Protein AF-A0A2V3IQX2-F1 (afdb_monomer_lite)

Sequence (268 aa):
MRFSAALDLVLLKSVTAFDAHVPPDRGIQSRFEEAMDIFISSAPTKAFDNACAPTWKTLSDLFKKILCEHHTAVKSNAVASGIIEVRGERKTLPDDVMLEVDEWDEKRRSERTERTDLEKRLLLASNEIRTKALSRTKQSEHVATTDEGCSVRSVERTKRKKRGPVTVDSDEEERDLVEIHVAATKDMDTKPLMLEQDRLHFDRNKVAWEVDRQKRLDECESRRLSLDERRVDLETERTAADRDDRSDIRAERRQMVAVFVAFVKKLQ

Organism: NCBI:txid448386

Radius of gyration: 41.68 Å; chains: 1; bounding box: 110×44×128 Å

Secondary structure (DSSP, 8-state):
----HHHHHHHHHHHHHTTTTS-SSS-HHHHHHHHHHHHHHHS-GGGTTTS----HHHHHHHHHHHHHHHHHHHHHHHHHH-------SSS--HHHHHHHHHHHHHHHHHHHHHHHHHHHHHHHHHHHHHHHHHHHHHHHHHHTTS-----------------------HHHHHHHHHHHHHHHHHHHHHHHHHHHHHHHHHHHHHHHHHHHHHHHHHHHHHHHHHHHHHHHHHHHHHHHHHHHHHHHHHHHHHHHHHHHHHHHHH--

pLDDT: mean 71.21, std 16.81, range [32.38, 94.06]

Structure (mmCIF, N/CA/C/O backbone):
data_AF-A0A2V3IQX2-F1
#
_entry.id   AF-A0A2V3IQX2-F1
#
loop_
_atom_site.group_PDB
_atom_site.id
_atom_site.type_symbol
_atom_site.label_atom_id
_atom_site.label_alt_id
_atom_site.label_comp_id
_atom_site.label_asym_id
_atom_site.label_entity_id
_atom_site.label_seq_id
_atom_site.pdbx_PDB_ins_code
_atom_site.Cartn_x
_atom_site.Cartn_y
_atom_site.Cartn_z
_atom_site.occupancy
_atom_site.B_iso_or_equiv
_atom_site.auth_seq_id
_atom_site.auth_comp_id
_atom_site.auth_asym_id
_atom_site.auth_atom_id
_atom_site.pdbx_PDB_model_num
ATOM 1 N N . MET A 1 1 ? 22.553 -0.803 17.409 1.00 52.97 1 MET A N 1
ATOM 2 C CA . MET A 1 1 ? 22.195 0.050 18.563 1.00 52.97 1 MET A CA 1
ATOM 3 C C . MET A 1 1 ? 21.001 -0.562 19.267 1.00 52.97 1 MET A C 1
ATOM 5 O O . MET A 1 1 ? 20.121 -1.059 18.578 1.00 52.97 1 MET A O 1
ATOM 9 N N . ARG A 1 2 ? 20.989 -0.600 20.602 1.00 52.25 2 ARG A N 1
ATOM 10 C CA . ARG A 1 2 ? 19.820 -1.040 21.375 1.00 52.25 2 ARG A CA 1
ATOM 11 C C . ARG A 1 2 ? 19.159 0.206 21.951 1.00 52.25 2 ARG A C 1
ATOM 13 O O . ARG A 1 2 ? 19.755 0.850 22.808 1.00 52.25 2 ARG A O 1
ATOM 20 N N . PHE A 1 3 ? 17.988 0.558 21.434 1.00 62.97 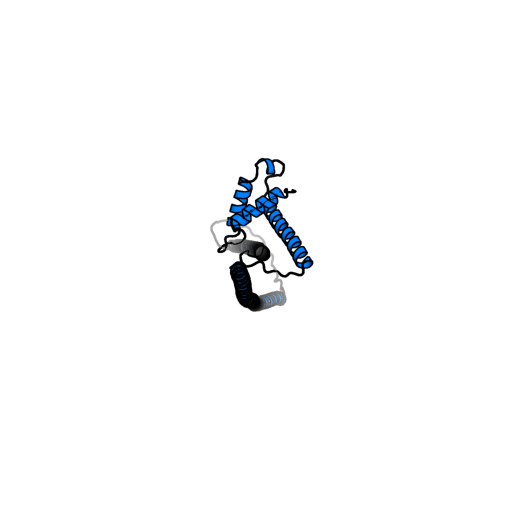3 PHE A N 1
ATOM 21 C CA . PHE A 1 3 ? 17.141 1.570 22.054 1.00 62.97 3 PHE A CA 1
ATOM 22 C C . PHE A 1 3 ? 16.532 0.973 23.324 1.00 62.97 3 PHE A C 1
ATOM 24 O O . PHE A 1 3 ? 16.395 -0.247 23.448 1.00 62.97 3 PHE A O 1
ATOM 31 N N . SER A 1 4 ? 16.269 1.819 24.316 1.00 69.62 4 SER A N 1
ATOM 32 C CA . SER A 1 4 ? 15.582 1.385 25.528 1.00 69.62 4 SER A CA 1
ATOM 33 C C . SER A 1 4 ? 14.085 1.264 25.247 1.00 69.62 4 SER A C 1
ATOM 35 O O . SER A 1 4 ? 13.541 2.031 24.458 1.00 69.62 4 SER A O 1
ATOM 37 N N . ALA A 1 5 ? 13.390 0.380 25.966 1.00 65.88 5 ALA A N 1
ATOM 38 C CA . ALA A 1 5 ? 11.933 0.251 25.860 1.00 65.88 5 ALA A CA 1
ATOM 39 C C . ALA A 1 5 ? 11.190 1.584 26.114 1.00 65.88 5 ALA A C 1
ATOM 41 O O . ALA A 1 5 ? 10.091 1.803 25.614 1.00 65.88 5 ALA A O 1
ATOM 42 N N . ALA A 1 6 ? 11.801 2.500 26.876 1.00 64.25 6 ALA A N 1
ATOM 43 C CA . ALA A 1 6 ? 11.280 3.848 27.077 1.00 64.25 6 ALA A CA 1
ATOM 44 C C . ALA A 1 6 ? 11.351 4.700 25.796 1.00 64.25 6 ALA A C 1
ATOM 46 O O . ALA A 1 6 ? 10.394 5.405 25.493 1.00 64.25 6 ALA A O 1
ATOM 47 N N . LEU A 1 7 ? 12.447 4.616 25.033 1.00 68.19 7 LEU A N 1
ATOM 48 C CA . LEU A 1 7 ? 12.587 5.296 23.739 1.00 68.19 7 LEU A CA 1
ATOM 49 C C . LEU A 1 7 ? 11.615 4.728 22.702 1.00 68.19 7 LEU A C 1
ATOM 51 O O . LEU A 1 7 ? 10.997 5.505 21.979 1.00 68.19 7 LEU A O 1
ATOM 55 N N . ASP A 1 8 ? 11.413 3.411 22.688 1.00 67.56 8 ASP A N 1
ATOM 56 C CA . ASP A 1 8 ? 10.446 2.754 21.799 1.00 67.56 8 ASP A CA 1
ATOM 57 C C . ASP A 1 8 ? 9.015 3.250 22.067 1.00 67.56 8 ASP A C 1
ATOM 59 O O . ASP A 1 8 ? 8.252 3.535 21.144 1.00 67.56 8 ASP A O 1
ATOM 63 N N . LEU A 1 9 ? 8.664 3.435 23.345 1.00 69.25 9 LEU A N 1
ATOM 64 C CA . LEU A 1 9 ? 7.357 3.949 23.753 1.00 69.25 9 LEU A CA 1
ATOM 65 C C . LEU A 1 9 ? 7.160 5.425 23.375 1.00 69.25 9 LEU A C 1
ATOM 67 O O . LEU A 1 9 ? 6.051 5.830 23.029 1.00 69.25 9 LEU A O 1
ATOM 71 N N . VAL A 1 10 ? 8.219 6.234 23.452 1.00 68.75 10 VAL A N 1
ATOM 72 C CA . VAL A 1 10 ? 8.193 7.646 23.037 1.00 68.75 10 VAL A CA 1
ATOM 73 C C . VAL A 1 10 ? 8.060 7.744 21.518 1.00 68.75 10 VAL A C 1
ATOM 75 O O . VAL A 1 10 ? 7.216 8.494 21.039 1.00 68.75 10 VAL A O 1
ATOM 78 N N . LEU A 1 11 ? 8.803 6.927 20.767 1.00 70.69 11 LEU A N 1
ATOM 79 C CA . LEU A 1 11 ? 8.711 6.856 19.310 1.00 70.69 11 LEU A CA 1
ATOM 80 C C . LEU A 1 11 ? 7.299 6.474 18.855 1.00 70.69 11 LEU A C 1
ATOM 82 O O . LEU A 1 11 ? 6.714 7.136 17.999 1.00 70.69 11 LEU A O 1
ATOM 86 N N . LEU A 1 12 ? 6.728 5.439 19.474 1.00 70.38 12 LEU A N 1
ATOM 87 C CA . LEU A 1 12 ? 5.379 4.980 19.165 1.00 70.38 12 LEU A CA 1
ATOM 88 C C . LEU A 1 12 ? 4.339 6.068 19.455 1.00 70.38 12 LEU A C 1
ATOM 90 O O . LEU A 1 12 ? 3.466 6.307 18.623 1.00 70.38 12 LEU A O 1
ATOM 94 N N . LYS A 1 13 ? 4.466 6.767 20.593 1.00 72.19 13 LYS A N 1
ATOM 95 C CA . LYS A 1 13 ? 3.593 7.893 20.954 1.00 72.19 13 LYS A CA 1
ATOM 96 C C . LYS A 1 13 ? 3.654 9.016 19.922 1.00 72.19 13 LYS A C 1
ATOM 98 O O . LYS A 1 13 ? 2.594 9.479 19.506 1.00 72.19 13 LYS A O 1
ATOM 103 N N . SER A 1 14 ? 4.847 9.409 19.480 1.00 68.25 14 SER A N 1
ATOM 104 C CA . SER A 1 14 ? 5.026 10.466 18.476 1.00 68.25 14 SER A CA 1
ATOM 105 C C . SER A 1 14 ? 4.372 10.107 17.140 1.00 68.25 14 SER A C 1
ATOM 107 O O . SER A 1 14 ? 3.648 10.920 16.573 1.00 68.25 14 SER A O 1
ATOM 109 N N . VAL A 1 15 ? 4.537 8.866 16.675 1.00 68.25 15 VAL A N 1
ATOM 110 C CA . VAL A 1 15 ? 3.934 8.396 15.414 1.00 68.25 15 VAL A CA 1
ATOM 111 C C . VAL A 1 15 ? 2.408 8.291 15.506 1.00 68.25 15 VAL A C 1
ATOM 113 O O . VAL A 1 15 ? 1.701 8.622 14.550 1.00 68.25 15 VAL A O 1
ATOM 116 N N . THR A 1 16 ? 1.874 7.874 16.659 1.00 68.31 16 THR A N 1
ATOM 117 C CA . THR A 1 16 ? 0.419 7.862 16.879 1.00 68.31 16 THR A CA 1
ATOM 118 C C . THR A 1 16 ? -0.177 9.257 17.027 1.00 68.31 16 THR A C 1
ATOM 120 O O . THR A 1 16 ? -1.284 9.474 16.561 1.00 68.31 16 THR A O 1
ATOM 123 N N . ALA A 1 17 ? 0.534 10.206 17.643 1.00 67.44 17 ALA A N 1
ATOM 124 C CA . ALA A 1 17 ? 0.026 11.559 17.869 1.00 67.44 17 ALA A CA 1
ATOM 125 C C . ALA A 1 17 ? -0.136 12.365 16.570 1.00 67.44 17 ALA A C 1
ATOM 127 O O . ALA A 1 17 ? -0.988 13.245 16.505 1.00 67.44 17 ALA A O 1
ATOM 128 N N . PHE A 1 18 ? 0.664 12.059 15.546 1.00 64.69 18 PHE A N 1
ATOM 129 C CA . PHE A 1 18 ? 0.648 12.762 14.258 1.00 64.69 18 PHE A CA 1
ATOM 130 C C . PHE A 1 18 ? -0.246 12.121 13.198 1.00 64.69 18 PHE A C 1
ATOM 132 O O . PHE A 1 18 ? -0.281 12.592 12.055 1.00 64.69 18 PHE A O 1
ATOM 139 N N . ASP A 1 19 ? -0.926 11.024 13.547 1.00 63.47 19 ASP A N 1
ATOM 140 C CA . ASP A 1 19 ? -1.583 10.150 12.577 1.00 63.47 19 ASP A CA 1
ATOM 141 C C . ASP A 1 19 ? -0.659 9.839 11.388 1.00 63.47 19 ASP A C 1
ATOM 143 O O . ASP A 1 19 ? -1.096 9.655 10.258 1.00 63.47 19 ASP A O 1
ATOM 147 N N . ALA A 1 20 ? 0.656 9.737 11.630 1.00 60.34 20 ALA A N 1
ATOM 148 C CA . ALA A 1 20 ? 1.621 9.385 10.585 1.00 60.34 20 ALA A CA 1
ATOM 149 C C . ALA A 1 20 ? 1.414 7.943 10.072 1.00 60.34 20 ALA A C 1
ATOM 151 O O . ALA A 1 20 ? 2.017 7.537 9.084 1.00 60.34 20 ALA A O 1
ATOM 152 N N . HIS A 1 21 ? 0.534 7.192 10.739 1.00 57.44 21 HIS A N 1
ATOM 153 C CA . HIS A 1 21 ? 0.031 5.876 10.364 1.00 57.44 21 HIS A CA 1
ATOM 154 C C . HIS A 1 21 ? -1.303 5.918 9.577 1.00 57.44 21 HIS A C 1
ATOM 156 O O . HIS A 1 21 ? -1.742 4.876 9.099 1.00 57.44 21 HIS A O 1
ATOM 162 N N . VAL A 1 22 ? -1.952 7.087 9.439 1.00 58.03 22 VAL A N 1
ATOM 163 C CA . VAL A 1 22 ? -3.215 7.309 8.698 1.00 58.03 22 VAL A CA 1
ATOM 164 C C . VAL A 1 22 ? -3.122 8.628 7.900 1.00 58.03 22 VAL A C 1
ATOM 166 O O . VAL A 1 22 ? -3.614 9.669 8.346 1.00 58.03 22 VAL A O 1
ATOM 169 N N . PRO A 1 23 ? -2.493 8.651 6.716 1.00 53.12 23 PRO A N 1
ATOM 170 C CA . PRO A 1 23 ? -2.413 9.870 5.921 1.00 53.12 23 PRO A CA 1
ATOM 171 C C . PRO A 1 23 ? -3.709 10.098 5.126 1.00 53.12 23 PRO A C 1
ATOM 173 O O . PRO A 1 23 ? -4.143 9.202 4.400 1.00 53.12 23 PRO A O 1
ATOM 176 N N . PRO A 1 24 ? -4.294 11.308 5.164 1.00 48.72 24 PRO A N 1
ATOM 177 C CA . PRO A 1 24 ? -5.266 11.725 4.168 1.00 48.72 24 PRO A CA 1
ATOM 178 C C . PRO A 1 24 ? -4.486 12.112 2.903 1.00 48.72 24 PRO A C 1
ATOM 180 O O . PRO A 1 24 ? -3.875 13.173 2.858 1.00 48.72 24 PRO A O 1
ATOM 183 N N . ASP A 1 25 ? -4.455 11.217 1.914 1.00 52.69 25 ASP A N 1
ATOM 184 C CA . ASP A 1 25 ? -3.820 11.384 0.597 1.00 52.69 25 ASP A CA 1
ATOM 185 C C . ASP A 1 25 ? -2.287 11.608 0.570 1.00 52.69 25 ASP A C 1
ATOM 187 O O . ASP A 1 25 ? -1.757 12.672 0.877 1.00 52.69 25 ASP A O 1
ATOM 191 N N . A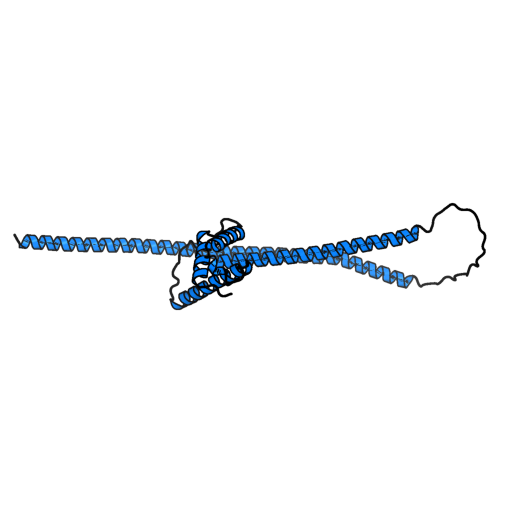RG A 1 26 ? -1.554 10.589 0.086 1.00 50.69 26 ARG A N 1
ATOM 192 C CA . ARG A 1 26 ? -0.190 10.650 -0.506 1.00 50.69 26 ARG A CA 1
ATOM 193 C C . ARG A 1 26 ? 0.900 11.455 0.239 1.00 50.69 26 ARG A C 1
ATOM 195 O O . ARG A 1 26 ? 1.840 11.930 -0.395 1.00 50.69 26 ARG A O 1
ATOM 202 N N . GLY A 1 27 ? 0.838 11.545 1.567 1.00 60.16 27 GLY A N 1
ATOM 203 C CA . GLY A 1 27 ? 1.785 12.319 2.388 1.00 60.16 27 GLY A CA 1
ATOM 204 C C . GLY A 1 27 ? 2.452 11.553 3.535 1.00 60.16 27 GLY A C 1
ATOM 205 O O . GLY A 1 27 ? 2.851 12.180 4.514 1.00 60.16 27 GLY A O 1
ATOM 206 N N . ILE A 1 28 ? 2.556 10.218 3.457 1.00 60.72 28 ILE A N 1
ATOM 207 C CA . ILE A 1 28 ? 3.116 9.381 4.543 1.00 60.72 28 ILE A CA 1
ATOM 208 C C . ILE A 1 28 ? 4.497 9.888 4.960 1.00 60.72 28 ILE A C 1
ATOM 210 O O . ILE A 1 28 ? 4.762 10.067 6.142 1.00 60.72 28 ILE A O 1
ATOM 214 N N . GLN A 1 29 ? 5.369 10.156 3.984 1.00 63.44 29 GLN A N 1
ATOM 215 C CA . GLN A 1 29 ? 6.763 10.480 4.257 1.00 63.44 29 GLN A CA 1
ATOM 216 C C . GLN A 1 29 ? 6.921 11.799 5.023 1.00 63.44 29 GLN A C 1
ATOM 218 O O . GLN A 1 29 ? 7.634 11.816 6.017 1.00 63.44 29 GLN A O 1
ATOM 223 N N . SER A 1 30 ? 6.219 12.868 4.636 1.00 67.38 30 SER A N 1
ATOM 224 C CA . SER A 1 30 ? 6.335 14.168 5.313 1.00 67.38 30 SER A CA 1
ATOM 225 C C . SER A 1 30 ? 5.771 14.134 6.734 1.00 67.38 30 SER A C 1
ATOM 227 O O . SER A 1 30 ? 6.356 14.710 7.642 1.00 67.38 30 SER A O 1
ATOM 229 N N . ARG A 1 31 ? 4.666 13.409 6.953 1.00 66.69 31 ARG A N 1
ATOM 230 C CA . ARG A 1 31 ? 4.082 13.196 8.290 1.00 66.69 31 ARG A CA 1
ATOM 231 C C . ARG A 1 31 ? 5.003 12.374 9.184 1.00 66.69 31 ARG A C 1
ATOM 233 O O . ARG A 1 31 ? 5.102 12.625 10.382 1.00 66.69 31 ARG A O 1
ATOM 240 N N . PHE A 1 32 ? 5.663 11.376 8.602 1.00 67.56 32 PHE A N 1
ATOM 241 C CA . PHE A 1 32 ? 6.615 10.540 9.318 1.00 67.56 32 PHE A CA 1
ATOM 242 C C . PHE A 1 32 ? 7.894 11.315 9.649 1.00 67.56 32 PHE A C 1
ATOM 244 O O . PHE A 1 32 ? 8.393 11.203 10.762 1.00 67.56 32 PHE A O 1
ATOM 251 N N . GLU A 1 33 ? 8.391 12.137 8.724 1.00 71.62 33 GLU A N 1
ATOM 252 C CA . GLU A 1 33 ? 9.503 13.065 8.954 1.00 71.62 33 GLU A CA 1
ATOM 253 C C . GLU A 1 33 ? 9.171 14.055 10.081 1.00 71.62 33 GLU A C 1
ATOM 255 O O . GLU A 1 33 ? 9.947 14.177 11.022 1.00 71.62 33 GLU A O 1
ATOM 260 N N . GLU A 1 34 ? 7.975 14.646 10.080 1.00 72.69 34 GLU A N 1
ATOM 261 C CA . GLU A 1 34 ? 7.514 15.559 11.136 1.00 72.69 34 GLU A CA 1
ATOM 262 C C . GLU A 1 34 ? 7.389 14.863 12.508 1.00 72.69 34 GLU A C 1
ATOM 264 O O . GLU A 1 34 ? 7.852 15.375 13.531 1.00 72.69 34 GLU A O 1
ATOM 269 N N . ALA A 1 35 ? 6.845 13.641 12.542 1.00 70.69 35 ALA A N 1
ATOM 270 C CA . ALA A 1 35 ? 6.782 12.834 13.761 1.00 70.69 35 ALA A CA 1
ATOM 271 C C . ALA A 1 35 ? 8.181 12.450 14.284 1.00 70.69 35 ALA A C 1
ATOM 273 O O . ALA A 1 35 ? 8.392 12.374 15.501 1.00 70.69 35 ALA A O 1
ATOM 274 N N . MET A 1 36 ? 9.141 12.214 13.383 1.00 73.00 36 MET A N 1
ATOM 275 C CA . MET A 1 36 ? 10.534 11.930 13.734 1.00 73.00 36 MET A CA 1
ATOM 276 C C . MET A 1 36 ? 11.273 13.171 14.226 1.00 73.00 36 MET A C 1
ATOM 278 O O . MET A 1 36 ? 11.985 13.070 15.224 1.00 73.00 36 MET A O 1
ATOM 282 N N . ASP A 1 37 ? 11.069 14.336 13.617 1.00 73.75 37 ASP A N 1
ATOM 283 C CA . ASP A 1 37 ? 11.658 15.596 14.082 1.00 73.75 37 ASP A CA 1
ATOM 284 C C . ASP A 1 37 ? 11.210 15.923 15.508 1.00 73.75 37 ASP A C 1
ATOM 286 O O . ASP A 1 37 ? 12.008 16.350 16.348 1.00 73.75 37 ASP A O 1
ATOM 290 N N . ILE A 1 38 ? 9.953 15.630 15.837 1.00 73.44 38 ILE A N 1
ATOM 291 C CA . ILE A 1 38 ? 9.413 15.814 17.185 1.00 73.44 38 ILE A CA 1
ATOM 292 C C . ILE A 1 38 ? 9.955 14.765 18.151 1.00 73.44 38 ILE A C 1
ATOM 294 O O . ILE A 1 38 ? 10.272 15.099 19.292 1.00 73.44 38 ILE A O 1
ATOM 298 N N . PHE A 1 39 ? 10.116 13.511 17.725 1.00 74.75 39 PHE A N 1
ATOM 299 C CA . PHE A 1 39 ? 10.793 12.491 18.528 1.00 74.75 39 PHE A CA 1
ATOM 300 C C . PHE A 1 39 ? 12.235 12.902 18.860 1.00 74.75 39 PHE A C 1
ATOM 302 O O . PHE A 1 39 ? 12.636 12.847 20.020 1.00 74.75 39 PHE A O 1
ATOM 309 N N . ILE A 1 40 ? 12.987 13.379 17.869 1.00 73.50 40 ILE A N 1
ATOM 310 C CA . ILE A 1 40 ? 14.363 13.854 18.044 1.00 73.50 40 ILE A CA 1
ATOM 311 C C . ILE A 1 40 ? 14.396 15.081 18.968 1.00 73.50 40 ILE A C 1
ATOM 313 O O . ILE A 1 40 ? 15.253 15.158 19.844 1.00 73.50 40 ILE A O 1
ATOM 317 N N . SER A 1 41 ? 13.431 15.994 18.829 1.00 72.06 41 SER A N 1
ATOM 318 C CA . SER A 1 41 ? 13.329 17.218 19.640 1.00 72.06 41 SER A CA 1
ATOM 319 C C . SER A 1 41 ? 12.850 16.977 21.077 1.00 72.06 41 SER A C 1
ATOM 321 O O . SER A 1 41 ? 13.162 17.762 21.970 1.00 72.06 41 SER A O 1
ATOM 323 N N . SER A 1 42 ? 12.073 15.917 21.314 1.00 68.50 42 SER A N 1
ATOM 324 C CA . SER A 1 42 ? 11.503 15.576 22.629 1.00 68.50 42 SER A CA 1
ATOM 325 C C . SER A 1 42 ? 12.333 14.558 23.406 1.00 68.50 42 SER A C 1
ATOM 327 O O . SER A 1 42 ? 12.198 14.446 24.628 1.00 68.50 42 SER A O 1
ATOM 329 N N . ALA A 1 43 ? 13.201 13.817 22.722 1.00 65.12 43 ALA A N 1
ATOM 330 C CA . ALA A 1 43 ? 14.121 12.905 23.365 1.00 65.12 43 ALA A CA 1
ATOM 331 C C . ALA A 1 43 ? 15.155 13.696 24.193 1.00 65.12 43 ALA A C 1
ATOM 333 O O . ALA A 1 43 ? 15.694 14.703 23.727 1.00 65.12 43 ALA A O 1
ATOM 334 N N . PRO A 1 44 ? 15.462 13.261 25.430 1.00 62.31 44 PRO A N 1
ATOM 335 C CA . PRO A 1 44 ? 16.502 13.896 26.226 1.00 62.31 44 PRO A CA 1
ATOM 336 C C . PRO A 1 44 ? 17.805 13.887 25.429 1.00 62.31 44 PRO A C 1
ATOM 338 O O . PRO A 1 44 ? 18.201 12.831 24.947 1.00 62.31 44 PRO A O 1
ATOM 341 N N . THR A 1 45 ? 18.509 15.013 25.330 1.00 60.59 45 THR A N 1
ATOM 342 C CA . THR A 1 45 ? 19.803 15.115 24.622 1.00 60.59 45 THR A CA 1
ATOM 343 C C . THR A 1 45 ? 20.776 14.014 25.073 1.00 60.59 45 THR A C 1
ATOM 345 O O . THR A 1 45 ? 21.423 13.367 24.257 1.00 60.59 45 THR A O 1
ATOM 348 N N . LYS A 1 46 ? 20.719 13.670 26.368 1.00 59.53 46 LYS A N 1
ATOM 349 C CA . LYS A 1 46 ? 21.471 12.577 27.008 1.00 59.53 46 LYS A CA 1
ATOM 350 C C . LYS A 1 46 ? 21.133 11.157 26.540 1.00 59.53 46 LYS A C 1
ATOM 352 O O . LYS A 1 46 ? 21.897 10.234 26.804 1.00 59.53 46 LYS A O 1
ATOM 357 N N . ALA A 1 47 ? 19.993 10.950 25.885 1.00 57.09 47 ALA A N 1
ATOM 358 C CA . ALA A 1 47 ? 19.579 9.652 25.354 1.00 57.09 47 ALA A CA 1
ATOM 359 C C . ALA A 1 47 ? 20.352 9.270 24.080 1.00 57.09 47 ALA A C 1
ATOM 361 O O . ALA A 1 47 ? 20.464 8.082 23.773 1.00 57.09 47 ALA A O 1
ATOM 362 N N . PHE A 1 48 ? 20.921 10.257 23.379 1.00 59.66 48 PHE A N 1
ATOM 363 C CA . PHE A 1 48 ? 21.737 10.052 22.181 1.00 59.66 48 PHE A CA 1
ATOM 364 C C . PHE A 1 48 ? 23.239 10.255 22.421 1.00 59.66 48 PHE A C 1
ATOM 366 O O . PHE A 1 48 ? 24.034 9.899 21.562 1.00 59.66 48 PHE A O 1
ATOM 373 N N . ASP A 1 49 ? 23.659 10.725 23.600 1.00 57.75 49 ASP A N 1
ATOM 374 C CA . ASP A 1 49 ? 25.081 10.969 23.910 1.00 57.75 49 ASP A CA 1
ATOM 375 C C . ASP A 1 49 ? 25.973 9.714 23.754 1.00 57.75 49 ASP A C 1
ATOM 377 O O . ASP A 1 49 ? 27.162 9.829 23.470 1.00 57.75 49 ASP A O 1
ATOM 381 N N . ASN A 1 50 ? 25.400 8.508 23.870 1.00 55.00 50 ASN A N 1
ATOM 382 C CA . ASN A 1 50 ? 26.115 7.230 23.717 1.00 55.00 50 ASN A CA 1
ATOM 383 C C . ASN A 1 50 ? 25.826 6.494 22.395 1.00 55.00 50 ASN A C 1
ATOM 385 O O . ASN A 1 50 ? 26.384 5.423 22.144 1.00 55.00 50 ASN A O 1
ATOM 389 N N . ALA A 1 51 ? 24.943 7.026 21.551 1.00 53.47 51 ALA A N 1
ATOM 390 C CA . ALA A 1 51 ? 24.514 6.402 20.309 1.00 53.47 51 ALA A CA 1
ATOM 391 C C . ALA A 1 51 ? 24.621 7.441 19.195 1.00 53.47 51 ALA A C 1
ATOM 393 O O . ALA A 1 51 ? 23.871 8.407 19.195 1.00 53.47 51 ALA A O 1
ATOM 394 N N . CYS A 1 52 ? 25.562 7.239 18.260 1.00 55.97 52 CYS A N 1
ATOM 395 C CA . CYS A 1 52 ? 25.689 8.023 17.024 1.00 55.97 52 CYS A CA 1
ATOM 396 C C . CYS A 1 52 ? 24.301 8.472 16.540 1.00 55.97 52 CYS A C 1
ATOM 398 O O . CYS A 1 52 ? 23.414 7.619 16.442 1.00 55.97 52 CYS A O 1
ATOM 400 N N . ALA A 1 53 ? 24.122 9.782 16.325 1.00 61.59 53 ALA A N 1
ATOM 401 C CA . ALA A 1 53 ? 22.826 10.386 16.024 1.00 61.59 53 ALA A CA 1
ATOM 402 C C . ALA A 1 53 ? 22.035 9.472 15.071 1.00 61.59 53 ALA A C 1
ATOM 404 O O . ALA A 1 53 ? 22.557 9.131 14.001 1.00 61.59 53 ALA A O 1
ATOM 405 N N . PRO A 1 54 ? 20.850 8.983 15.482 1.00 63.84 54 PRO A N 1
ATOM 406 C CA . PRO A 1 54 ? 20.153 7.970 14.717 1.00 63.84 54 PRO A CA 1
ATOM 407 C C . PRO A 1 54 ? 19.937 8.460 13.289 1.00 63.84 54 PRO A C 1
ATOM 409 O O . PRO A 1 54 ? 19.325 9.501 13.064 1.00 63.84 54 PRO A O 1
ATOM 412 N N . THR A 1 55 ? 20.446 7.713 12.310 1.00 69.19 55 THR A N 1
ATOM 413 C CA . THR A 1 55 ? 20.132 8.009 10.912 1.00 69.19 55 THR A CA 1
ATOM 414 C C . THR A 1 55 ? 18.665 7.680 10.653 1.00 69.19 55 THR A C 1
ATOM 416 O O . THR A 1 55 ? 18.113 6.771 11.278 1.00 69.19 55 THR A O 1
ATOM 419 N N . TRP A 1 56 ? 18.048 8.352 9.679 1.00 66.25 56 TRP A N 1
ATOM 420 C CA . TRP A 1 56 ? 16.680 8.058 9.231 1.00 66.25 56 TRP A CA 1
ATOM 421 C C . TRP A 1 56 ? 16.435 6.558 9.011 1.00 66.25 56 TRP A C 1
ATOM 423 O O . TRP A 1 56 ? 15.447 5.998 9.476 1.00 66.25 56 TRP A O 1
ATOM 433 N N . LYS A 1 57 ? 17.398 5.881 8.373 1.00 74.56 57 LYS A N 1
ATOM 434 C CA . LYS A 1 57 ? 17.363 4.431 8.164 1.00 74.56 57 LYS A CA 1
ATOM 435 C C . LYS A 1 57 ? 17.282 3.657 9.482 1.00 74.56 57 LYS A C 1
ATOM 437 O O . LYS A 1 57 ? 16.484 2.741 9.599 1.00 74.56 57 LYS A O 1
ATOM 442 N N . THR A 1 58 ? 18.072 4.052 10.478 1.00 69.00 58 THR A N 1
ATOM 443 C CA . THR A 1 58 ? 18.108 3.382 11.786 1.00 69.00 58 THR A CA 1
ATOM 444 C C . THR A 1 58 ? 16.779 3.526 12.526 1.00 69.00 58 THR A C 1
ATOM 446 O O . THR A 1 58 ? 16.329 2.568 13.146 1.00 69.00 58 THR A O 1
ATOM 449 N N . LEU A 1 59 ? 16.135 4.694 12.441 1.00 67.31 59 LEU A N 1
ATOM 450 C CA . LEU A 1 59 ? 14.815 4.936 13.037 1.00 67.31 59 LEU A CA 1
ATOM 451 C C . LEU A 1 59 ? 13.703 4.195 12.289 1.00 67.31 59 LEU A C 1
ATOM 453 O O . LEU A 1 59 ? 12.838 3.600 12.924 1.00 67.31 59 LEU A O 1
ATOM 457 N N . SER A 1 60 ? 13.759 4.173 10.955 1.00 68.62 60 SER A N 1
ATOM 458 C CA . SER A 1 60 ? 12.817 3.419 10.121 1.00 68.62 60 SER A CA 1
ATOM 459 C C . SER A 1 60 ? 12.896 1.915 10.400 1.00 68.62 60 SER A C 1
ATOM 461 O O . SER A 1 60 ? 11.872 1.284 10.658 1.00 68.62 60 SER A O 1
ATOM 463 N N . ASP A 1 61 ? 14.106 1.353 10.445 1.00 74.75 61 ASP A N 1
ATOM 464 C CA . ASP A 1 61 ? 14.332 -0.060 10.761 1.00 74.75 61 ASP A CA 1
ATOM 465 C C . ASP A 1 61 ? 13.853 -0.399 12.184 1.00 74.75 61 ASP A C 1
ATOM 467 O O . ASP A 1 61 ? 13.256 -1.453 12.414 1.00 74.75 61 ASP A O 1
ATOM 471 N N . LEU A 1 62 ? 14.067 0.507 13.146 1.00 70.94 62 LEU A N 1
ATOM 472 C CA . LEU A 1 62 ? 13.581 0.348 14.515 1.00 70.94 62 LEU A CA 1
ATOM 473 C C . LEU A 1 62 ? 12.053 0.360 14.586 1.00 70.94 62 LEU A C 1
ATOM 475 O O . LEU A 1 62 ? 11.459 -0.467 15.271 1.00 70.94 62 LEU A O 1
ATOM 479 N N . PHE A 1 63 ? 11.414 1.272 13.861 1.00 68.62 63 PHE A N 1
ATOM 480 C CA . PHE A 1 63 ? 9.965 1.359 13.817 1.00 68.62 63 PHE A CA 1
ATOM 481 C C . PHE A 1 63 ? 9.348 0.105 13.189 1.00 68.62 63 PHE A C 1
ATOM 483 O O . PHE A 1 63 ? 8.448 -0.494 13.779 1.00 68.62 63 PHE A O 1
ATOM 490 N N . LYS A 1 64 ? 9.900 -0.364 12.059 1.00 72.19 64 LYS A N 1
ATOM 491 C CA . LYS A 1 64 ? 9.528 -1.652 11.448 1.00 72.19 64 LYS A CA 1
ATOM 492 C C . LYS A 1 64 ? 9.667 -2.793 12.457 1.00 72.19 64 LYS A C 1
ATOM 494 O O . LYS A 1 64 ? 8.767 -3.616 12.593 1.00 72.19 64 LYS A O 1
ATOM 499 N N . LYS A 1 65 ? 10.758 -2.809 13.227 1.00 76.50 65 LYS A N 1
ATOM 500 C CA . LYS A 1 65 ? 10.987 -3.809 14.271 1.00 76.50 65 LYS A CA 1
ATOM 501 C C . LYS A 1 65 ? 9.935 -3.753 15.390 1.00 76.50 65 LYS A C 1
ATOM 503 O O . LYS A 1 65 ? 9.397 -4.800 15.737 1.00 76.50 65 LYS A O 1
ATOM 508 N N . ILE A 1 66 ? 9.614 -2.572 15.921 1.00 67.19 66 ILE A N 1
ATOM 509 C CA . ILE A 1 66 ? 8.598 -2.393 16.976 1.00 67.19 66 ILE A CA 1
ATOM 510 C C . ILE A 1 66 ? 7.219 -2.851 16.485 1.00 67.19 66 ILE A C 1
ATOM 512 O O . ILE A 1 66 ? 6.500 -3.536 17.214 1.00 67.19 66 ILE A O 1
ATOM 516 N N . LEU A 1 67 ? 6.861 -2.523 15.240 1.00 65.44 67 LEU A N 1
ATOM 517 C CA . LEU A 1 67 ? 5.613 -2.984 14.632 1.00 65.44 67 LEU A CA 1
ATOM 518 C C . LEU A 1 67 ? 5.580 -4.510 14.486 1.00 65.44 67 LEU A C 1
ATOM 520 O O . LEU A 1 67 ? 4.595 -5.132 14.885 1.00 65.44 67 LEU A O 1
ATOM 524 N N . CYS A 1 68 ? 6.665 -5.120 14.001 1.00 65.38 68 CYS A N 1
ATOM 525 C CA . CYS A 1 68 ? 6.792 -6.573 13.901 1.00 65.38 68 CYS A CA 1
ATOM 526 C C . CYS A 1 68 ? 6.681 -7.260 15.272 1.00 65.38 68 CYS A C 1
ATOM 528 O O . CYS A 1 68 ? 5.953 -8.242 15.411 1.00 65.38 68 CYS A O 1
ATOM 530 N N . GLU A 1 69 ? 7.358 -6.752 16.304 1.00 66.62 69 GLU A N 1
ATOM 531 C CA . GLU A 1 69 ? 7.308 -7.300 17.668 1.00 66.62 69 GLU A CA 1
ATOM 532 C C . GLU A 1 69 ? 5.904 -7.187 18.277 1.00 66.62 69 GLU A C 1
ATOM 534 O O . GLU A 1 69 ? 5.364 -8.182 18.768 1.00 66.62 69 GLU A O 1
ATOM 539 N N . HIS A 1 70 ? 5.266 -6.016 18.167 1.00 62.47 70 HIS A N 1
ATOM 540 C CA . HIS A 1 70 ? 3.882 -5.812 18.599 1.00 62.47 70 HIS A CA 1
ATOM 541 C C . HIS A 1 70 ? 2.923 -6.764 17.872 1.00 62.47 70 HIS A C 1
ATOM 543 O O . HIS A 1 70 ? 2.057 -7.374 18.493 1.00 62.47 70 HIS A O 1
ATOM 549 N N . HIS A 1 71 ? 3.098 -6.952 16.566 1.00 58.56 71 HIS A N 1
ATOM 550 C CA . HIS A 1 71 ? 2.303 -7.883 15.772 1.00 58.56 71 HIS A CA 1
ATOM 551 C C . HIS A 1 71 ? 2.517 -9.345 16.194 1.00 58.56 71 HIS A C 1
ATOM 553 O O . HIS A 1 71 ? 1.557 -10.108 16.275 1.00 58.56 71 HIS A O 1
ATOM 559 N N 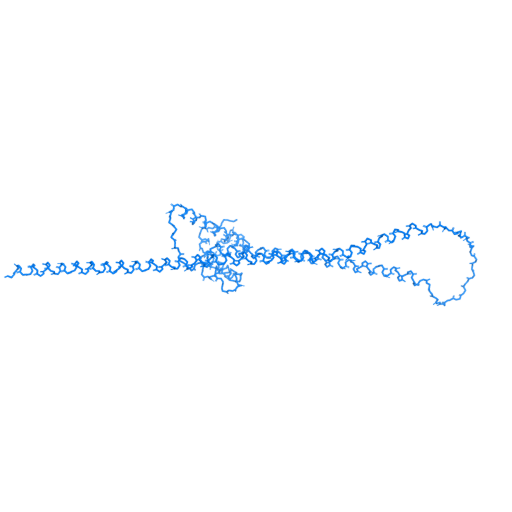. THR A 1 72 ? 3.750 -9.739 16.519 1.00 64.25 72 THR A N 1
ATOM 560 C CA . THR A 1 72 ? 4.049 -11.104 16.982 1.00 64.25 72 THR A CA 1
ATOM 561 C C . THR A 1 72 ? 3.373 -11.366 18.329 1.00 64.25 72 THR A C 1
ATOM 563 O O . THR A 1 72 ? 2.759 -12.415 18.506 1.00 64.25 72 THR A O 1
ATOM 566 N N . ALA A 1 73 ? 3.397 -10.376 19.229 1.00 59.66 73 ALA A N 1
ATOM 567 C CA . ALA A 1 73 ? 2.705 -10.418 20.515 1.00 59.66 73 ALA A CA 1
ATOM 568 C C . ALA A 1 73 ? 1.170 -10.430 20.366 1.00 59.66 73 ALA A C 1
ATOM 570 O O . ALA A 1 73 ? 0.475 -11.163 21.068 1.00 59.66 73 ALA A O 1
ATOM 571 N N . VAL A 1 74 ? 0.616 -9.653 19.428 1.00 55.62 74 VAL A N 1
ATOM 572 C CA . VAL A 1 74 ? -0.827 -9.653 19.132 1.00 55.62 74 VAL A CA 1
ATOM 573 C C . VAL A 1 74 ? -1.260 -10.978 18.506 1.00 55.62 74 VAL A C 1
ATOM 575 O O . VAL A 1 74 ? -2.272 -11.528 18.929 1.00 55.62 74 VAL A O 1
ATOM 578 N N . LYS A 1 75 ? -0.492 -11.544 17.566 1.00 56.09 75 LYS A N 1
ATOM 579 C CA . LYS A 1 75 ? -0.782 -12.861 16.978 1.00 56.09 75 LYS A CA 1
ATOM 580 C C . LYS A 1 75 ? -0.662 -13.984 17.999 1.00 56.09 75 LYS A C 1
ATOM 582 O O . LYS A 1 75 ? -1.541 -14.836 18.040 1.00 56.09 75 LYS A O 1
ATOM 587 N N . SER A 1 76 ? 0.360 -13.980 18.855 1.00 57.28 76 SER A N 1
ATOM 588 C CA . SER A 1 76 ? 0.480 -14.987 19.914 1.00 57.28 76 SER A CA 1
ATOM 589 C C . SER A 1 76 ? -0.671 -14.897 20.919 1.00 57.28 76 SER A C 1
ATOM 591 O O . SER A 1 76 ? -1.172 -15.928 21.353 1.00 57.28 76 SER A O 1
ATOM 593 N N . ASN A 1 77 ? -1.148 -13.687 21.234 1.00 50.06 77 ASN A N 1
ATOM 594 C CA . ASN A 1 77 ? -2.286 -13.481 22.135 1.00 50.06 77 ASN A CA 1
ATOM 595 C C . ASN A 1 77 ? -3.640 -13.805 21.476 1.00 50.06 77 ASN A C 1
ATOM 597 O O . ASN A 1 77 ? -4.513 -14.362 22.134 1.00 50.06 77 ASN A O 1
ATOM 601 N N . ALA A 1 78 ? -3.813 -13.525 20.181 1.00 48.00 78 ALA A N 1
ATOM 602 C CA . ALA A 1 78 ? -5.006 -13.907 19.422 1.00 48.00 78 ALA A CA 1
ATOM 603 C C . ALA A 1 78 ? -5.119 -15.434 19.262 1.00 48.00 78 ALA A C 1
ATOM 605 O O . ALA A 1 78 ? -6.207 -15.993 19.384 1.00 48.00 78 ALA A O 1
ATOM 606 N N . VAL A 1 79 ? -3.988 -16.115 19.045 1.00 44.81 79 VAL A N 1
ATOM 607 C CA . VAL A 1 79 ? -3.916 -17.583 18.964 1.00 44.81 79 VAL A CA 1
ATOM 608 C C . VAL A 1 79 ? -4.105 -18.235 20.341 1.00 44.81 79 VAL A C 1
ATOM 610 O O . VAL A 1 79 ? -4.727 -19.290 20.422 1.00 44.81 79 VAL A O 1
ATOM 613 N N . ALA A 1 80 ? -3.628 -17.614 21.426 1.00 40.53 80 ALA A N 1
ATOM 614 C CA . ALA A 1 80 ? -3.764 -18.152 22.782 1.00 40.53 80 ALA A CA 1
ATOM 615 C C . ALA A 1 80 ? -5.161 -17.957 23.400 1.00 40.53 80 ALA A C 1
ATOM 617 O O . ALA A 1 80 ? -5.566 -18.768 24.230 1.00 40.53 80 ALA A O 1
ATOM 618 N N . SER A 1 81 ? -5.904 -16.917 23.008 1.00 38.59 81 SER A N 1
ATOM 619 C CA . SER A 1 81 ? -7.190 -16.598 23.642 1.00 38.59 81 SER A CA 1
ATOM 620 C C . SER A 1 81 ? -8.419 -17.193 22.954 1.00 38.59 81 SER A C 1
ATOM 622 O O . SER A 1 81 ? -9.494 -17.105 23.531 1.00 38.59 81 SER A O 1
ATOM 624 N N . GLY A 1 82 ? -8.329 -17.765 21.744 1.00 39.09 82 GLY A N 1
ATOM 625 C CA . GLY A 1 82 ? -9.507 -18.300 21.027 1.00 39.09 82 GLY A CA 1
ATOM 626 C C . GLY A 1 82 ? -10.627 -17.273 20.768 1.00 39.09 82 GLY A C 1
ATOM 627 O O . GLY A 1 82 ? -11.712 -17.628 20.316 1.00 39.09 82 GLY A O 1
ATOM 628 N N . ILE A 1 83 ? -10.361 -15.998 21.051 1.00 37.94 83 ILE A N 1
ATOM 629 C CA . ILE A 1 83 ? -11.293 -14.882 21.007 1.00 37.94 83 ILE A CA 1
ATOM 630 C C . ILE A 1 83 ? -10.858 -14.006 19.834 1.00 37.94 83 ILE A C 1
ATOM 632 O O . ILE A 1 83 ? -9.887 -13.253 19.908 1.00 37.94 83 ILE A O 1
ATOM 636 N N . ILE A 1 84 ? -11.589 -14.120 18.728 1.00 44.47 84 ILE A N 1
ATOM 637 C CA . ILE A 1 84 ? -11.565 -13.153 17.629 1.00 44.47 84 ILE A CA 1
ATOM 638 C C . ILE A 1 84 ? -12.440 -11.969 18.080 1.00 44.47 84 ILE A C 1
ATOM 640 O O . ILE A 1 84 ? -13.544 -11.770 17.584 1.00 44.47 84 ILE A O 1
ATOM 644 N N . GLU A 1 85 ? -12.003 -11.211 19.092 1.00 39.31 85 GLU A N 1
ATOM 645 C CA . GLU A 1 85 ? -12.678 -9.962 19.472 1.00 39.31 85 GLU A CA 1
ATOM 646 C C . GLU A 1 85 ? -12.172 -8.821 18.596 1.00 39.31 85 GLU A C 1
ATOM 648 O O . GLU A 1 85 ? -11.085 -8.273 18.777 1.00 39.31 85 GLU A O 1
ATOM 653 N N . VAL A 1 86 ? -13.008 -8.487 17.614 1.00 49.97 86 VAL A N 1
ATOM 654 C CA . VAL A 1 86 ? -13.578 -7.148 17.420 1.00 49.97 86 VAL A CA 1
ATOM 655 C C . VAL A 1 86 ? -12.843 -6.045 18.196 1.00 49.97 86 VAL A C 1
ATOM 657 O O . VAL A 1 86 ? -13.277 -5.592 19.254 1.00 49.97 86 VAL A O 1
ATOM 660 N N . ARG A 1 87 ? -11.746 -5.539 17.628 1.00 39.94 87 ARG A N 1
ATOM 661 C CA . ARG A 1 87 ? -11.271 -4.187 17.930 1.00 39.94 87 ARG A CA 1
ATOM 662 C C . ARG A 1 87 ? -11.713 -3.289 16.785 1.00 39.94 87 ARG A C 1
ATOM 664 O O . ARG A 1 87 ? -11.136 -3.324 15.704 1.00 39.94 87 ARG A O 1
ATOM 671 N N . GLY A 1 88 ? -12.804 -2.568 17.029 1.00 38.12 88 GLY A N 1
ATOM 672 C CA . GLY A 1 88 ? -13.466 -1.703 16.063 1.00 38.12 88 GLY A CA 1
ATOM 673 C C . GLY A 1 88 ? -12.534 -0.686 15.399 1.00 38.12 88 GLY A C 1
ATOM 674 O O . GLY A 1 88 ? -11.664 -0.097 16.038 1.00 38.12 88 GLY A O 1
ATOM 675 N N . GLU A 1 89 ? -12.750 -0.531 14.094 1.00 45.38 89 GLU A N 1
ATOM 676 C CA . GLU A 1 89 ? -12.668 0.704 13.303 1.00 45.38 89 GLU A CA 1
ATOM 677 C C . GLU A 1 89 ? -12.100 1.922 14.042 1.00 45.38 89 GLU A C 1
ATOM 679 O O . GLU A 1 89 ? -12.810 2.596 14.786 1.00 45.38 89 GLU A O 1
ATOM 684 N N . ARG A 1 90 ? -10.810 2.189 13.794 1.00 42.84 90 ARG A N 1
ATOM 685 C CA . ARG A 1 90 ? -10.140 3.515 13.770 1.00 42.84 90 ARG A CA 1
ATOM 686 C C . ARG A 1 90 ? -8.611 3.428 13.757 1.00 42.84 90 ARG A C 1
ATOM 688 O O . ARG A 1 90 ? -7.951 4.457 13.776 1.00 42.84 90 ARG A O 1
ATOM 695 N N . LYS A 1 91 ? -8.029 2.233 13.696 1.00 45.22 91 LYS A N 1
ATOM 696 C CA . LYS A 1 91 ? -6.623 2.055 13.325 1.00 45.22 91 LYS A CA 1
ATOM 697 C C . LYS A 1 91 ? -6.597 1.456 11.929 1.00 45.22 91 LYS A C 1
ATOM 699 O O . LYS A 1 91 ? -7.084 0.340 11.778 1.00 45.22 91 LYS A O 1
ATOM 704 N N . THR A 1 92 ? -6.045 2.166 10.943 1.00 49.09 92 THR A N 1
ATOM 705 C CA . THR A 1 92 ? -5.406 1.475 9.811 1.00 49.09 92 THR A CA 1
ATOM 706 C C . THR A 1 92 ? -4.549 0.380 10.424 1.00 49.09 92 THR A C 1
ATOM 708 O O . THR A 1 92 ? -3.818 0.620 11.398 1.00 49.09 92 THR A O 1
ATOM 711 N N . LEU A 1 93 ? -4.756 -0.858 9.984 1.00 54.53 93 LEU A N 1
ATOM 712 C CA . LEU A 1 93 ? -4.004 -1.958 10.556 1.00 54.53 93 LEU A CA 1
ATOM 713 C C . LEU A 1 93 ? -2.522 -1.651 10.299 1.00 54.53 93 LEU A C 1
ATOM 715 O O . LEU A 1 93 ? -2.178 -1.163 9.225 1.00 54.53 93 LEU A O 1
ATOM 719 N N . PRO A 1 94 ? -1.618 -1.912 11.254 1.00 56.66 94 PRO A N 1
ATOM 720 C CA . PRO A 1 94 ? -0.182 -1.859 10.988 1.00 56.66 94 PRO A CA 1
ATOM 721 C C . PRO A 1 94 ? 0.207 -2.638 9.719 1.00 56.66 94 PRO A C 1
ATOM 723 O O . PRO A 1 94 ? 1.169 -2.270 9.054 1.00 56.66 94 PRO A O 1
ATOM 726 N N . ASP A 1 95 ? -0.583 -3.657 9.367 1.00 50.03 95 ASP A N 1
ATOM 727 C CA . ASP A 1 95 ? -0.498 -4.425 8.126 1.00 50.03 95 ASP A CA 1
ATOM 728 C C . ASP A 1 95 ? -0.722 -3.565 6.870 1.00 50.03 95 ASP A C 1
ATOM 730 O O . ASP A 1 95 ? 0.034 -3.708 5.914 1.00 50.03 95 ASP A O 1
ATOM 734 N N . ASP A 1 96 ? -1.679 -2.631 6.884 1.00 55.09 96 ASP A N 1
ATOM 735 C CA . ASP A 1 96 ? -1.942 -1.708 5.770 1.00 55.09 96 ASP A CA 1
ATOM 736 C C . ASP A 1 96 ? -0.767 -0.738 5.583 1.00 55.09 96 ASP A C 1
ATOM 738 O O . ASP A 1 96 ? -0.336 -0.480 4.463 1.00 55.09 96 ASP A O 1
ATOM 742 N N . VAL A 1 97 ? -0.185 -0.262 6.692 1.00 57.06 97 VAL A N 1
ATOM 743 C CA . VAL A 1 97 ? 0.999 0.612 6.673 1.00 57.06 97 VAL A CA 1
ATOM 744 C C . VAL A 1 97 ? 2.236 -0.143 6.178 1.00 57.06 97 VAL A C 1
ATOM 746 O O . VAL A 1 97 ? 3.041 0.425 5.445 1.00 57.06 97 VAL A O 1
ATOM 749 N N . MET A 1 98 ? 2.411 -1.418 6.546 1.00 60.62 98 MET A N 1
ATOM 750 C CA . MET A 1 98 ? 3.508 -2.234 6.011 1.00 60.62 98 MET A CA 1
ATOM 751 C C . MET A 1 98 ? 3.330 -2.520 4.522 1.00 60.62 98 MET A C 1
ATOM 753 O O . MET A 1 98 ? 4.295 -2.381 3.777 1.00 60.62 98 MET A O 1
ATOM 757 N N . LEU A 1 99 ? 2.115 -2.868 4.091 1.00 65.81 99 LEU A N 1
ATOM 758 C CA . LEU A 1 99 ? 1.783 -3.044 2.677 1.00 65.81 99 LEU A CA 1
ATOM 759 C C . LEU A 1 99 ? 2.104 -1.779 1.884 1.00 65.81 99 LEU A C 1
ATOM 761 O O . LEU A 1 99 ? 2.791 -1.854 0.871 1.00 65.81 99 LEU A O 1
ATOM 765 N N . GLU A 1 100 ? 1.698 -0.614 2.382 1.00 62.69 100 GLU A N 1
ATOM 766 C CA . GLU A 1 100 ? 1.956 0.652 1.705 1.00 62.69 100 GLU A CA 1
ATOM 767 C C . GLU A 1 100 ? 3.460 0.982 1.674 1.00 62.69 100 GLU A C 1
ATOM 769 O O . GLU A 1 100 ? 3.984 1.388 0.638 1.00 62.69 100 GLU A O 1
ATOM 774 N N . VAL A 1 101 ? 4.203 0.742 2.762 1.00 69.38 101 VAL A N 1
ATOM 775 C CA . VAL A 1 101 ? 5.666 0.930 2.794 1.00 69.38 101 VAL A CA 1
ATOM 776 C C . VAL A 1 101 ? 6.390 -0.019 1.832 1.00 69.38 101 VAL A C 1
ATOM 778 O O . VAL A 1 101 ? 7.312 0.416 1.137 1.00 69.38 101 VAL A O 1
ATOM 781 N N . ASP A 1 102 ? 5.984 -1.286 1.765 1.00 69.75 102 ASP A N 1
ATOM 782 C CA . ASP A 1 102 ? 6.581 -2.278 0.868 1.00 69.75 102 ASP A CA 1
ATOM 783 C C . ASP A 1 102 ? 6.266 -1.963 -0.602 1.00 69.75 102 ASP A C 1
ATOM 785 O O . ASP A 1 102 ? 7.165 -2.015 -1.446 1.00 69.75 102 ASP A O 1
ATOM 789 N N . GLU A 1 103 ? 5.034 -1.543 -0.909 1.00 69.88 103 GLU A N 1
ATOM 790 C CA . GLU A 1 103 ? 4.638 -1.049 -2.234 1.00 69.88 103 GLU A CA 1
ATOM 791 C C . GLU A 1 103 ? 5.452 0.186 -2.646 1.00 69.88 103 GLU A C 1
ATOM 793 O O . GLU A 1 103 ? 5.910 0.291 -3.789 1.00 69.88 103 GLU A O 1
ATOM 798 N N . TRP A 1 104 ? 5.699 1.108 -1.712 1.00 69.19 104 TRP A N 1
ATOM 799 C CA . TRP A 1 104 ? 6.550 2.276 -1.941 1.00 69.19 104 TRP A CA 1
ATOM 800 C C . TRP A 1 104 ? 8.011 1.901 -2.204 1.00 69.19 104 TRP A C 1
ATOM 802 O O . TRP A 1 104 ? 8.639 2.459 -3.112 1.00 69.19 104 TRP A O 1
ATOM 812 N N . ASP A 1 105 ? 8.573 0.970 -1.433 1.00 71.75 105 ASP A N 1
ATOM 813 C CA . ASP A 1 105 ? 9.945 0.504 -1.633 1.00 71.75 105 ASP A CA 1
ATOM 814 C C . ASP A 1 105 ? 10.092 -0.289 -2.945 1.00 71.75 105 ASP A C 1
ATOM 816 O O . ASP A 1 105 ? 11.128 -0.171 -3.608 1.00 71.75 105 ASP A O 1
ATOM 820 N N . GLU A 1 106 ? 9.073 -1.047 -3.359 1.00 78.38 106 GLU A N 1
ATOM 821 C CA . GLU A 1 106 ? 9.018 -1.722 -4.663 1.00 78.38 106 GLU A CA 1
ATOM 822 C C . GLU A 1 106 ? 8.973 -0.715 -5.811 1.00 78.38 106 GLU A C 1
ATOM 824 O O . GLU A 1 106 ? 9.817 -0.761 -6.706 1.00 78.38 106 GLU A O 1
ATOM 829 N N . LYS A 1 107 ? 8.074 0.270 -5.738 1.00 78.81 107 LYS A N 1
ATOM 830 C CA . LYS A 1 107 ? 7.966 1.336 -6.739 1.00 78.81 107 LYS A CA 1
ATOM 831 C C . LYS A 1 107 ? 9.266 2.129 -6.879 1.00 78.81 107 LYS A C 1
ATOM 833 O O . LYS A 1 107 ? 9.719 2.431 -7.979 1.00 78.81 107 LYS A O 1
ATOM 838 N N . ARG A 1 108 ? 9.931 2.438 -5.765 1.00 77.56 108 ARG A N 1
ATOM 839 C CA . ARG A 1 108 ? 11.229 3.129 -5.792 1.00 77.56 108 ARG A CA 1
ATOM 840 C C . ARG A 1 108 ? 12.322 2.260 -6.422 1.00 77.56 108 ARG A C 1
ATOM 842 O O . ARG A 1 108 ? 13.234 2.784 -7.066 1.00 77.56 108 ARG A O 1
ATOM 849 N N . ARG A 1 109 ? 12.278 0.940 -6.214 1.00 83.88 109 ARG A N 1
ATOM 850 C CA . ARG A 1 109 ? 13.197 -0.005 -6.865 1.00 83.88 109 ARG A CA 1
ATOM 851 C C . ARG A 1 109 ? 12.927 -0.077 -8.368 1.00 83.88 109 ARG A C 1
ATOM 853 O O . ARG A 1 109 ? 13.893 0.045 -9.120 1.00 83.88 109 ARG A O 1
ATOM 860 N N . SER A 1 110 ? 11.666 -0.156 -8.792 1.00 78.81 110 SER A N 1
ATOM 861 C CA . SER A 1 110 ? 11.294 -0.182 -10.211 1.00 78.81 110 SER A CA 1
ATOM 862 C C . SER A 1 110 ? 11.682 1.112 -10.938 1.00 78.81 110 SER A C 1
ATOM 864 O O . SER A 1 110 ? 12.322 1.063 -11.987 1.00 78.81 110 SER A O 1
ATOM 866 N N . GLU A 1 111 ? 11.424 2.279 -10.339 1.00 86.12 111 GLU A N 1
ATOM 867 C CA . GLU A 1 111 ? 11.829 3.582 -10.890 1.00 86.12 111 GLU A CA 1
ATOM 868 C C . GLU A 1 111 ? 13.354 3.690 -11.051 1.00 86.12 111 GLU A C 1
ATOM 870 O O . GLU A 1 111 ? 13.857 4.215 -12.048 1.00 86.12 111 GLU A O 1
ATOM 875 N N . ARG A 1 112 ? 14.126 3.169 -10.085 1.00 87.19 112 ARG A N 1
ATOM 876 C CA . ARG A 1 112 ? 15.591 3.126 -10.198 1.00 87.19 112 ARG A CA 1
ATOM 877 C C . ARG A 1 112 ? 16.042 2.216 -11.331 1.00 87.19 112 ARG A C 1
ATOM 879 O O . ARG A 1 112 ? 16.921 2.626 -12.086 1.00 87.19 112 ARG A O 1
ATOM 886 N N . THR A 1 113 ? 15.464 1.023 -11.464 1.00 87.12 113 THR A N 1
ATOM 887 C CA . THR A 1 113 ? 15.819 0.103 -12.555 1.00 87.12 113 THR A CA 1
ATOM 888 C C . THR A 1 113 ? 15.484 0.699 -13.920 1.00 87.12 113 THR A C 1
ATOM 890 O O . THR A 1 113 ? 16.343 0.719 -14.802 1.00 87.12 113 THR A O 1
ATOM 893 N N . GLU A 1 114 ? 14.305 1.307 -14.067 1.00 88.94 114 GLU A N 1
ATOM 894 C CA . GLU A 1 114 ? 13.898 1.989 -15.299 1.00 88.94 114 GLU A CA 1
ATOM 895 C C . GLU A 1 114 ? 14.845 3.138 -15.650 1.00 88.94 114 GLU A C 1
ATOM 897 O O . GLU A 1 114 ? 15.291 3.254 -16.794 1.00 88.94 114 GLU A O 1
ATOM 902 N N . ARG A 1 115 ? 15.223 3.957 -14.660 1.00 88.56 115 ARG A N 1
ATOM 903 C CA . ARG A 1 115 ? 16.187 5.043 -14.857 1.00 88.56 115 ARG A CA 1
ATOM 904 C C . ARG A 1 115 ? 17.546 4.518 -15.308 1.00 88.56 115 ARG A C 1
ATOM 906 O O . ARG A 1 115 ? 18.127 5.082 -16.234 1.00 88.56 115 ARG A O 1
ATOM 913 N N . THR A 1 116 ? 18.043 3.441 -14.696 1.00 89.62 116 THR A N 1
ATOM 914 C CA . THR A 1 116 ? 19.320 2.841 -15.107 1.00 89.62 116 THR A CA 1
ATOM 915 C C . THR A 1 116 ? 19.264 2.264 -16.518 1.00 89.62 116 THR A C 1
ATOM 917 O O . THR A 1 116 ? 20.238 2.369 -17.261 1.00 89.62 116 THR A O 1
ATOM 920 N N . ASP A 1 117 ? 18.134 1.694 -16.930 1.00 91.88 117 ASP A N 1
ATOM 921 C CA . ASP A 1 117 ? 17.990 1.148 -18.279 1.00 91.88 117 ASP A CA 1
ATOM 922 C C . ASP A 1 117 ? 17.836 2.248 -19.334 1.00 91.88 117 ASP A C 1
ATOM 924 O O . ASP A 1 117 ? 18.418 2.150 -20.418 1.00 91.88 117 ASP A O 1
ATOM 928 N N . LEU A 1 118 ? 17.146 3.344 -19.006 1.00 92.06 118 LEU A N 1
ATOM 929 C CA . LEU A 1 118 ? 17.125 4.559 -19.824 1.00 92.06 118 LEU A CA 1
ATOM 930 C C . LEU A 1 118 ? 18.525 5.156 -19.994 1.00 92.06 118 LEU A C 1
ATOM 932 O O . LEU A 1 118 ? 18.910 5.510 -21.107 1.00 92.06 118 LEU A O 1
ATOM 936 N N . GLU A 1 119 ? 19.308 5.226 -18.919 1.00 92.44 119 GLU A N 1
ATOM 937 C CA . GLU A 1 119 ? 20.681 5.730 -18.961 1.00 92.44 119 GLU A CA 1
ATOM 938 C C . GLU A 1 119 ? 21.582 4.860 -19.851 1.00 92.44 119 GLU A C 1
ATOM 940 O O . GLU A 1 119 ? 22.300 5.386 -20.705 1.00 92.44 119 GLU A O 1
ATOM 945 N N . LYS A 1 120 ? 21.479 3.527 -19.751 1.00 94.06 120 LYS A N 1
ATOM 946 C CA . LYS A 1 120 ? 22.176 2.604 -20.666 1.00 94.06 120 LYS A CA 1
ATOM 947 C C . LYS A 1 120 ? 21.778 2.839 -22.124 1.00 94.06 120 LYS A C 1
ATOM 949 O O . LYS A 1 120 ? 22.653 2.894 -22.988 1.00 94.06 120 LYS A O 1
ATOM 954 N N . ARG A 1 121 ? 20.481 3.004 -22.413 1.00 92.62 121 ARG A N 1
ATOM 955 C CA . ARG A 1 121 ? 19.991 3.293 -23.775 1.00 92.62 121 ARG A CA 1
ATOM 956 C C . ARG A 1 121 ? 20.535 4.618 -24.303 1.00 92.62 121 ARG A C 1
ATOM 958 O O . ARG A 1 121 ? 20.970 4.671 -25.450 1.00 92.62 121 ARG A O 1
ATOM 965 N N . LEU A 1 122 ? 20.569 5.662 -23.475 1.00 93.88 122 LEU A N 1
ATOM 966 C CA . LEU A 1 122 ? 21.145 6.958 -23.845 1.00 93.88 122 LEU A CA 1
ATOM 967 C C . LEU A 1 122 ? 22.646 6.862 -24.127 1.00 93.88 122 LEU A C 1
ATOM 969 O O . LEU A 1 122 ? 23.122 7.449 -25.097 1.00 93.88 122 LEU A O 1
ATOM 973 N N . LEU A 1 123 ? 23.393 6.099 -23.327 1.00 93.88 123 LEU A N 1
ATOM 974 C CA . LEU A 1 123 ? 24.817 5.860 -23.569 1.00 93.88 123 LEU A CA 1
ATOM 975 C C . LEU A 1 123 ? 25.058 5.106 -24.881 1.00 93.88 123 LEU A C 1
ATOM 977 O O . LEU A 1 123 ? 25.945 5.488 -25.646 1.00 93.88 123 LEU A O 1
ATOM 981 N N . LEU A 1 124 ? 24.251 4.082 -25.174 1.00 93.12 124 LEU A N 1
ATOM 982 C CA . LEU A 1 124 ? 24.312 3.359 -26.446 1.00 93.12 124 LEU A CA 1
ATOM 983 C C . LEU A 1 124 ? 24.002 4.282 -27.629 1.00 93.12 124 LEU A C 1
ATOM 985 O O . LEU A 1 124 ? 24.797 4.343 -28.564 1.00 93.12 124 LEU A O 1
ATOM 989 N N . ALA A 1 125 ? 22.922 5.064 -27.554 1.00 92.69 125 ALA A N 1
ATOM 990 C CA . ALA A 1 125 ? 22.559 6.027 -28.592 1.00 92.69 125 ALA A CA 1
ATOM 991 C C . ALA A 1 125 ? 23.646 7.099 -28.791 1.00 92.69 125 ALA A C 1
ATOM 993 O O . ALA A 1 125 ? 23.998 7.436 -29.920 1.00 92.69 125 ALA A O 1
ATOM 994 N N . SER A 1 126 ? 24.239 7.603 -27.704 1.00 93.19 126 SER A N 1
ATOM 995 C CA . SER A 1 126 ? 25.348 8.563 -27.754 1.00 93.19 126 SER A CA 1
ATOM 996 C C . SER A 1 126 ? 26.588 7.973 -28.435 1.00 93.19 126 SER A C 1
ATOM 998 O O . SER A 1 126 ? 27.201 8.617 -29.291 1.00 93.19 126 SER A O 1
ATOM 1000 N N . ASN A 1 127 ? 26.934 6.721 -28.123 1.00 92.50 127 ASN A N 1
ATOM 1001 C CA . ASN A 1 127 ? 28.024 6.008 -28.789 1.00 92.50 127 ASN A CA 1
ATOM 1002 C C . ASN A 1 127 ? 27.717 5.745 -30.270 1.00 92.50 127 ASN A C 1
ATOM 1004 O O . ASN A 1 127 ? 28.603 5.882 -31.116 1.00 92.50 127 ASN A O 1
ATOM 1008 N N . GLU A 1 128 ? 26.473 5.425 -30.613 1.00 93.19 128 GLU A N 1
ATOM 1009 C CA . GLU A 1 128 ? 26.046 5.237 -31.999 1.00 93.19 128 GLU A CA 1
ATOM 1010 C C . GLU A 1 128 ? 26.146 6.543 -32.805 1.00 93.19 128 GLU A C 1
ATOM 1012 O O . GLU A 1 128 ? 26.672 6.560 -33.916 1.00 93.19 128 GLU A O 1
ATOM 1017 N N . ILE A 1 129 ? 25.740 7.678 -32.226 1.00 92.62 129 ILE A N 1
ATOM 1018 C CA . ILE A 1 129 ? 25.920 8.999 -32.846 1.00 92.62 129 ILE A CA 1
ATOM 1019 C C . ILE A 1 129 ? 27.410 9.304 -33.035 1.00 92.62 129 ILE A C 1
ATOM 1021 O O . ILE A 1 129 ? 27.816 9.751 -34.108 1.00 92.62 129 ILE A O 1
ATOM 1025 N N . ARG A 1 130 ? 28.247 9.028 -32.026 1.00 90.00 130 ARG A N 1
ATOM 1026 C CA . ARG A 1 130 ? 29.695 9.271 -32.096 1.00 90.00 130 ARG A CA 1
ATOM 1027 C C . ARG A 1 130 ? 30.366 8.426 -33.180 1.00 90.00 130 ARG A C 1
ATOM 1029 O O . ARG A 1 130 ? 31.182 8.940 -33.939 1.00 90.00 130 ARG A O 1
ATOM 1036 N N . THR A 1 131 ? 30.008 7.150 -33.290 1.00 89.81 131 THR A N 1
ATOM 1037 C CA . THR A 1 131 ? 30.533 6.249 -34.332 1.00 89.81 131 THR A CA 1
ATOM 1038 C C . THR A 1 131 ? 30.040 6.638 -35.730 1.00 89.81 131 THR A C 1
ATOM 1040 O O . THR A 1 131 ? 30.835 6.644 -36.675 1.00 89.81 131 THR A O 1
ATOM 1043 N N . LYS A 1 132 ? 28.778 7.069 -35.874 1.00 88.00 132 LYS A N 1
ATOM 1044 C CA . LYS A 1 132 ? 28.246 7.649 -37.123 1.00 88.00 132 LYS A CA 1
ATOM 1045 C C . LYS A 1 132 ? 28.950 8.955 -37.511 1.00 88.00 132 LYS A C 1
ATOM 1047 O O . LYS A 1 132 ? 29.233 9.176 -38.684 1.00 88.00 132 LYS A O 1
ATOM 1052 N N . ALA A 1 133 ? 29.284 9.812 -36.550 1.00 85.12 133 ALA A N 1
ATOM 1053 C CA . ALA A 1 133 ? 30.036 11.039 -36.812 1.00 85.12 133 ALA A CA 1
ATOM 1054 C C . ALA A 1 133 ? 31.476 10.744 -37.273 1.00 85.12 133 ALA A C 1
ATOM 1056 O O . ALA A 1 133 ? 31.929 11.315 -38.262 1.00 85.12 133 ALA A O 1
ATOM 1057 N N . LEU A 1 134 ? 32.163 9.803 -36.613 1.00 82.44 134 LEU A N 1
ATOM 1058 C CA . LEU A 1 134 ? 33.528 9.386 -36.965 1.00 82.44 134 LEU A CA 1
ATOM 1059 C C . LEU A 1 134 ? 33.618 8.661 -38.317 1.00 82.44 134 LEU A C 1
ATOM 1061 O O . LEU A 1 134 ? 34.647 8.722 -38.986 1.00 82.44 134 LEU A O 1
ATOM 1065 N N . SER A 1 135 ? 32.569 7.948 -38.726 1.00 77.38 135 SER A N 1
ATOM 1066 C CA . SER A 1 135 ? 32.506 7.335 -40.061 1.00 77.38 135 SER A CA 1
ATOM 1067 C C . SER A 1 135 ? 32.224 8.372 -41.153 1.00 77.38 135 SER A C 1
ATOM 1069 O O . SER A 1 135 ? 32.827 8.291 -42.222 1.00 77.38 135 SER A O 1
ATOM 1071 N N . ARG A 1 136 ? 31.406 9.399 -40.874 1.00 70.44 136 ARG A N 1
ATOM 1072 C CA . ARG A 1 136 ? 31.191 10.535 -41.790 1.00 70.44 136 ARG A CA 1
ATOM 1073 C C . ARG A 1 136 ? 32.453 11.366 -42.020 1.00 70.44 136 ARG A C 1
ATOM 1075 O O . ARG A 1 136 ? 32.717 11.737 -43.159 1.00 70.44 136 ARG A O 1
ATOM 1082 N N . THR A 1 137 ? 33.253 11.634 -40.987 1.00 64.19 137 THR A N 1
ATOM 1083 C CA . THR A 1 137 ? 34.526 12.359 -41.163 1.00 64.19 137 THR A CA 1
ATOM 1084 C C . THR A 1 137 ? 35.527 11.559 -41.996 1.00 64.19 137 THR A C 1
ATOM 1086 O O . THR A 1 137 ? 36.129 12.118 -42.905 1.00 64.19 137 THR A O 1
ATOM 1089 N N . LYS A 1 138 ? 35.625 10.239 -41.790 1.00 64.12 138 LYS A N 1
ATOM 1090 C CA . LYS A 1 138 ? 36.486 9.364 -42.608 1.00 64.12 138 LYS A CA 1
ATOM 1091 C C . LYS A 1 138 ? 36.042 9.269 -44.074 1.00 64.12 138 LYS A C 1
ATOM 1093 O O . LYS A 1 138 ? 36.888 9.190 -44.958 1.00 64.12 138 LYS A O 1
ATOM 1098 N N . GLN A 1 139 ? 34.736 9.302 -44.349 1.00 58.31 139 GLN A N 1
ATOM 1099 C CA . GLN A 1 139 ? 34.219 9.378 -45.723 1.00 58.31 139 GLN A CA 1
ATOM 1100 C C . GLN A 1 139 ? 34.457 10.758 -46.357 1.00 58.31 139 GLN A C 1
ATOM 1102 O O . GLN A 1 139 ? 34.777 10.833 -47.538 1.00 58.31 139 GLN A O 1
ATOM 1107 N N . SER A 1 140 ? 34.375 11.843 -45.579 1.00 51.22 140 SER A N 1
ATOM 1108 C CA . SER A 1 140 ? 34.684 13.202 -46.047 1.00 51.22 140 SER A CA 1
ATOM 1109 C C . SER A 1 140 ? 36.173 13.401 -46.366 1.00 51.22 140 SER A C 1
ATOM 1111 O O . SER A 1 140 ? 36.494 14.081 -47.336 1.00 51.22 140 SER A O 1
ATOM 1113 N N . GLU A 1 141 ? 37.088 12.808 -45.594 1.00 50.94 141 GLU A N 1
ATOM 1114 C CA . GLU A 1 141 ? 38.537 12.870 -45.858 1.00 50.94 141 GLU A CA 1
ATOM 1115 C C . GLU A 1 141 ? 38.937 12.082 -47.116 1.00 50.94 141 GLU A C 1
ATOM 1117 O O . GLU A 1 141 ? 39.859 12.475 -47.832 1.00 50.94 141 GLU A O 1
ATOM 1122 N N . HIS A 1 142 ? 38.198 11.018 -47.447 1.00 47.94 142 HIS A N 1
ATOM 1123 C CA . HIS A 1 142 ? 38.412 10.254 -48.678 1.00 47.94 142 HIS A CA 1
ATOM 1124 C C . HIS A 1 142 ? 37.875 10.940 -49.946 1.00 47.94 142 HIS A C 1
ATOM 1126 O O . HIS A 1 142 ? 38.323 10.599 -51.037 1.00 47.94 142 HIS A O 1
ATOM 1132 N N . VAL A 1 143 ? 36.955 11.904 -49.818 1.00 45.62 143 VAL A N 1
ATOM 1133 C CA . VAL A 1 143 ? 36.386 12.666 -50.950 1.00 45.62 143 VAL A CA 1
ATOM 1134 C C . VAL A 1 143 ? 37.076 14.028 -51.134 1.00 45.62 143 VAL A C 1
ATOM 1136 O O . VAL A 1 143 ? 37.141 14.536 -52.248 1.00 45.62 143 VAL A O 1
ATOM 1139 N N . ALA A 1 144 ? 37.688 14.593 -50.088 1.00 42.31 144 ALA A N 1
ATOM 1140 C CA . ALA A 1 144 ? 38.410 15.871 -50.158 1.00 42.31 144 ALA A CA 1
ATOM 1141 C C . ALA A 1 144 ? 39.831 15.788 -50.766 1.00 42.31 144 ALA A C 1
ATOM 1143 O O . ALA A 1 144 ? 40.548 16.786 -50.777 1.00 42.31 144 ALA A O 1
ATOM 1144 N N . THR A 1 145 ? 40.263 14.626 -51.272 1.00 46.56 145 THR A N 1
ATOM 1145 C CA . THR A 1 145 ? 41.565 14.466 -51.961 1.00 46.56 145 THR A CA 1
ATOM 1146 C C . THR A 1 145 ? 41.460 14.348 -53.483 1.00 46.56 145 THR A C 1
ATOM 1148 O O . THR A 1 145 ? 42.457 14.081 -54.153 1.00 46.56 145 THR A O 1
ATOM 1151 N N . THR A 1 146 ? 40.286 14.626 -54.049 1.00 48.25 146 THR A N 1
ATOM 1152 C CA . THR A 1 146 ? 40.085 14.759 -55.496 1.00 48.25 146 THR A CA 1
ATOM 1153 C C . THR A 1 146 ? 39.079 15.869 -55.793 1.00 48.25 146 THR A C 1
ATOM 1155 O O . THR A 1 146 ? 37.925 15.561 -56.057 1.00 48.25 146 THR A O 1
ATOM 1158 N N . ASP A 1 147 ? 39.485 17.141 -55.712 1.00 36.50 147 ASP A N 1
ATOM 1159 C CA . ASP A 1 147 ? 39.370 18.057 -56.860 1.00 36.50 147 ASP A CA 1
ATOM 1160 C C . ASP A 1 147 ? 40.107 19.397 -56.635 1.00 36.50 147 ASP A C 1
ATOM 1162 O O . ASP A 1 147 ? 40.348 19.821 -55.509 1.00 36.50 147 ASP A O 1
ATOM 1166 N N . GLU A 1 148 ? 40.497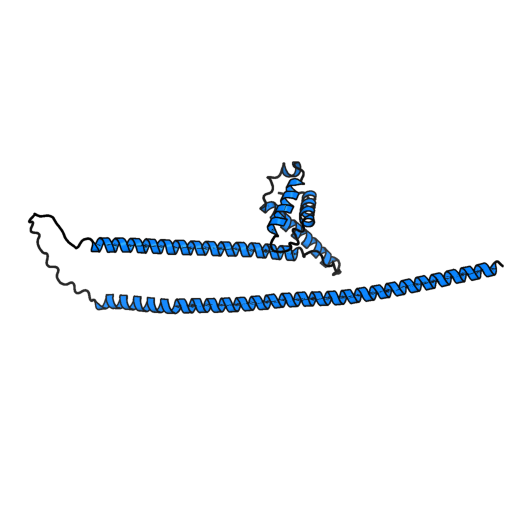 19.996 -57.754 1.00 42.34 148 GLU A N 1
ATOM 1167 C CA . GLU A 1 148 ? 41.431 21.097 -58.051 1.00 42.34 148 GLU A CA 1
ATOM 1168 C C . GLU A 1 148 ? 41.180 22.459 -57.342 1.00 42.34 148 GLU A C 1
ATOM 1170 O O . GLU A 1 148 ? 40.069 22.787 -56.951 1.00 42.34 148 GLU A O 1
ATOM 1175 N N . GLY A 1 149 ? 42.148 23.373 -57.172 1.00 36.25 149 GLY A N 1
ATOM 1176 C CA . GLY A 1 149 ? 43.452 23.493 -57.816 1.00 36.25 149 GLY A CA 1
ATOM 1177 C C . GLY A 1 149 ? 44.256 24.735 -57.388 1.00 36.25 149 GLY A C 1
ATOM 1178 O O . GLY A 1 149 ? 43.934 25.427 -56.424 1.00 36.25 149 GLY A O 1
ATOM 1179 N N . CYS A 1 150 ? 45.286 25.015 -58.196 1.00 36.56 150 CYS A N 1
ATOM 1180 C CA . CYS A 1 150 ? 46.244 26.129 -58.149 1.00 36.56 150 CYS A CA 1
ATOM 1181 C C . CYS A 1 150 ? 47.571 25.853 -57.411 1.00 36.56 150 CYS A C 1
ATOM 1183 O O . CYS A 1 150 ? 47.755 26.235 -56.262 1.00 36.56 150 CYS A O 1
ATOM 1185 N N . SER A 1 151 ? 48.550 25.271 -58.118 1.00 32.38 151 SER A N 1
ATOM 1186 C CA . SER A 1 151 ? 49.901 25.852 -58.196 1.00 32.38 151 SER A CA 1
ATOM 1187 C C . SER A 1 151 ? 50.757 25.148 -59.255 1.00 32.38 151 SER A C 1
ATOM 1189 O O . SER A 1 151 ? 50.707 23.937 -59.453 1.00 32.38 151 SER A O 1
ATOM 1191 N N . VAL A 1 152 ? 51.528 25.961 -59.962 1.00 41.34 152 VAL A N 1
ATOM 1192 C CA . VAL A 1 152 ? 52.349 25.663 -61.135 1.00 41.34 152 VAL A CA 1
ATOM 1193 C C . VAL A 1 152 ? 53.696 25.033 -60.735 1.00 41.34 152 VAL A C 1
ATOM 1195 O O . VAL A 1 152 ? 54.294 25.443 -59.747 1.00 41.34 152 VAL A O 1
ATOM 1198 N N . ARG A 1 153 ? 54.207 24.142 -61.609 1.00 38.00 153 ARG A N 1
ATOM 1199 C CA . ARG A 1 153 ? 55.547 23.496 -61.660 1.00 38.00 153 ARG A CA 1
ATOM 1200 C C . ARG A 1 153 ? 55.781 22.313 -60.710 1.00 38.00 153 ARG A C 1
ATOM 1202 O O . ARG A 1 153 ? 56.064 22.493 -59.535 1.00 38.00 153 ARG A O 1
ATOM 1209 N N . SER A 1 154 ? 55.945 21.118 -61.280 1.00 35.56 154 SER A N 1
ATOM 1210 C CA . SER A 1 154 ? 57.274 20.563 -61.615 1.00 35.56 154 SER A CA 1
ATOM 1211 C C . SER A 1 154 ? 57.140 19.150 -62.186 1.00 35.56 154 SER A C 1
ATOM 1213 O O . SER A 1 154 ? 56.318 18.350 -61.758 1.00 35.56 154 SER A O 1
ATOM 1215 N N . VAL A 1 155 ? 57.946 18.881 -63.206 1.00 43.03 155 VAL A N 1
ATOM 1216 C CA . VAL A 1 155 ? 58.059 17.614 -63.927 1.00 43.03 155 VAL A CA 1
ATOM 1217 C C . VAL A 1 155 ? 58.745 16.580 -63.038 1.00 43.03 155 VAL A C 1
ATOM 1219 O O . VAL A 1 155 ? 59.886 16.812 -62.662 1.00 43.03 155 VAL A O 1
ATOM 1222 N N . GLU A 1 156 ? 58.144 15.406 -62.819 1.00 37.12 156 GLU A N 1
ATOM 1223 C CA . GLU A 1 156 ? 58.948 14.198 -62.605 1.00 37.12 156 GLU A CA 1
ATOM 1224 C C . GLU A 1 156 ? 58.225 12.903 -63.002 1.00 37.12 156 GLU A C 1
ATOM 1226 O O . GLU A 1 156 ? 57.170 12.523 -62.496 1.00 37.12 156 GLU A O 1
ATOM 1231 N N . ARG A 1 157 ? 58.827 12.225 -63.983 1.00 49.47 157 ARG A N 1
ATOM 1232 C CA . ARG A 1 157 ? 58.438 10.919 -64.515 1.00 49.47 157 ARG A CA 1
ATOM 1233 C C . ARG A 1 157 ? 58.567 9.850 -63.429 1.00 49.47 157 ARG A C 1
ATOM 1235 O O . ARG A 1 157 ? 59.684 9.503 -63.057 1.00 49.47 157 ARG A O 1
ATOM 1242 N N . THR A 1 158 ? 57.470 9.195 -63.056 1.00 42.00 158 THR A N 1
ATOM 1243 C CA . THR A 1 158 ? 57.525 7.889 -62.380 1.00 42.00 158 THR A CA 1
ATOM 1244 C C . THR A 1 158 ? 56.646 6.852 -63.079 1.00 42.00 158 THR A C 1
ATOM 1246 O O . THR A 1 158 ? 55.561 7.111 -63.593 1.00 42.00 158 THR A O 1
ATOM 1249 N N . LYS A 1 159 ? 57.232 5.663 -63.219 1.00 50.25 159 LYS A N 1
ATOM 1250 C CA . LYS A 1 159 ? 56.855 4.584 -64.133 1.00 50.25 159 LYS A CA 1
ATOM 1251 C C . LYS A 1 159 ? 55.508 3.959 -63.750 1.00 50.25 159 LYS A C 1
ATOM 1253 O O . LYS A 1 159 ? 55.361 3.416 -62.658 1.00 50.25 159 LYS A O 1
ATOM 1258 N N . ARG A 1 160 ? 54.560 3.940 -64.695 1.00 44.97 160 ARG A N 1
ATOM 1259 C CA . ARG A 1 160 ? 53.325 3.141 -64.629 1.00 44.97 160 ARG A CA 1
ATOM 1260 C C . ARG A 1 160 ? 53.672 1.650 -64.519 1.00 44.97 160 ARG A C 1
ATOM 1262 O O . ARG A 1 160 ? 54.096 1.041 -65.499 1.00 44.97 160 ARG A O 1
ATOM 1269 N N . LYS A 1 161 ? 53.459 1.045 -63.346 1.00 51.34 161 LYS A N 1
ATOM 1270 C CA . LYS A 1 161 ? 53.310 -0.413 -63.227 1.00 51.34 161 LYS A CA 1
ATOM 1271 C C . LYS A 1 161 ? 51.914 -0.775 -63.737 1.00 51.34 161 LYS A C 1
ATOM 1273 O O . LYS A 1 161 ? 50.921 -0.346 -63.157 1.00 51.34 161 LYS A O 1
ATOM 1278 N N . LYS A 1 162 ? 51.849 -1.536 -64.833 1.00 54.28 162 LYS A N 1
ATOM 1279 C CA . LYS A 1 162 ? 50.622 -2.195 -65.301 1.00 54.28 162 LYS A CA 1
ATOM 1280 C C . LYS A 1 162 ? 50.086 -3.067 -64.159 1.00 54.28 162 LYS A C 1
ATOM 1282 O O . LYS A 1 162 ? 50.702 -4.077 -63.834 1.00 54.28 162 LYS A O 1
ATOM 1287 N N . ARG A 1 163 ? 48.971 -2.668 -63.543 1.00 52.19 163 ARG A N 1
ATOM 1288 C CA . ARG A 1 163 ? 48.133 -3.584 -62.764 1.00 52.19 163 ARG A CA 1
ATOM 1289 C C . ARG A 1 163 ? 47.344 -4.398 -63.786 1.00 52.19 163 ARG A C 1
ATOM 1291 O O . ARG A 1 163 ? 46.594 -3.820 -64.567 1.00 52.19 163 ARG A O 1
ATOM 1298 N N . GLY A 1 164 ? 47.611 -5.700 -63.857 1.00 51.06 164 GLY A N 1
ATOM 1299 C CA . GLY A 1 164 ? 46.722 -6.623 -64.558 1.00 51.06 164 GLY A CA 1
ATOM 1300 C C . GLY A 1 164 ? 45.351 -6.626 -63.872 1.00 51.06 164 GLY A C 1
ATOM 1301 O O . GLY A 1 164 ? 45.286 -6.313 -62.679 1.00 51.06 164 GLY A O 1
ATOM 1302 N N . PRO A 1 165 ? 44.266 -6.923 -64.600 1.00 45.78 165 PRO A N 1
ATOM 1303 C CA . PRO A 1 165 ? 42.957 -7.066 -63.989 1.00 45.78 165 PRO A CA 1
ATOM 1304 C C . PRO A 1 165 ? 43.015 -8.263 -63.039 1.00 45.78 165 PRO A C 1
ATOM 1306 O O . PRO A 1 165 ? 43.253 -9.391 -63.463 1.00 45.78 165 PRO A O 1
ATOM 1309 N N . VAL A 1 166 ? 42.863 -8.000 -61.743 1.00 51.66 166 VAL A N 1
ATOM 1310 C CA . VAL A 1 166 ? 42.519 -9.045 -60.784 1.00 51.66 166 VAL A CA 1
ATOM 1311 C C . VAL A 1 166 ? 41.038 -9.300 -61.022 1.00 51.66 166 VAL A C 1
ATOM 1313 O O . VAL A 1 166 ? 40.206 -8.467 -60.674 1.00 51.66 166 VAL A O 1
ATOM 1316 N N . THR A 1 167 ? 40.722 -10.397 -61.700 1.00 51.66 167 THR A N 1
ATOM 1317 C CA . THR A 1 167 ? 39.380 -10.976 -61.689 1.00 51.66 167 THR A CA 1
ATOM 1318 C C . THR A 1 167 ? 39.163 -11.523 -60.283 1.00 51.66 167 THR A C 1
ATOM 1320 O O . THR A 1 167 ? 39.541 -12.651 -59.984 1.00 51.66 167 THR A O 1
ATOM 1323 N N . VAL A 1 168 ? 38.688 -10.660 -59.387 1.00 48.78 168 VAL A N 1
ATOM 1324 C CA . VAL A 1 168 ? 37.983 -11.103 -58.186 1.00 48.78 168 VAL A CA 1
ATOM 1325 C C . VAL A 1 168 ? 36.641 -11.608 -58.702 1.00 48.78 168 VAL A C 1
ATOM 1327 O O . VAL A 1 168 ? 35.971 -10.876 -59.432 1.00 48.78 168 VAL A O 1
ATOM 1330 N N . ASP A 1 169 ? 36.305 -12.865 -58.423 1.00 52.78 169 ASP A N 1
ATOM 1331 C CA . ASP A 1 169 ? 35.000 -13.436 -58.753 1.00 52.78 169 ASP A CA 1
ATOM 1332 C C . ASP A 1 169 ? 33.924 -12.667 -57.961 1.00 52.78 169 ASP A C 1
ATOM 1334 O O . ASP A 1 169 ? 33.620 -12.983 -56.814 1.00 52.78 169 ASP A O 1
ATOM 1338 N N . SER A 1 170 ? 33.394 -11.606 -58.587 1.00 55.31 170 SER A N 1
ATOM 1339 C CA . SER A 1 170 ? 32.380 -10.663 -58.067 1.00 55.31 170 SER A CA 1
ATOM 1340 C C . SER A 1 170 ? 31.128 -11.373 -57.538 1.00 55.31 170 SER A C 1
ATOM 1342 O O . SER A 1 170 ? 30.408 -10.835 -56.704 1.00 55.31 170 SER A O 1
ATOM 1344 N N . ASP A 1 171 ? 30.889 -12.604 -57.989 1.00 60.84 171 ASP A N 1
ATOM 1345 C CA . ASP A 1 171 ? 29.685 -13.373 -57.697 1.00 60.84 171 ASP A CA 1
ATOM 1346 C C . ASP A 1 171 ? 29.598 -13.870 -56.245 1.00 60.84 171 ASP A C 1
ATOM 1348 O O . ASP A 1 171 ? 28.489 -14.117 -55.775 1.00 60.84 171 ASP A O 1
ATOM 1352 N N . GLU A 1 172 ? 30.714 -14.056 -55.530 1.00 62.62 172 GLU A N 1
ATOM 1353 C CA . GLU A 1 172 ? 30.691 -14.590 -54.154 1.00 62.62 172 GLU A CA 1
ATOM 1354 C C . GLU A 1 172 ? 30.507 -13.469 -53.116 1.00 62.62 172 GLU A C 1
ATOM 1356 O O . GLU A 1 172 ? 29.615 -13.551 -52.273 1.00 62.62 172 GLU A O 1
ATOM 1361 N N . GLU A 1 173 ? 31.232 -12.354 -53.256 1.00 66.69 173 GLU A N 1
ATOM 1362 C CA . GLU A 1 173 ? 31.051 -11.174 -52.393 1.00 66.69 173 GLU A CA 1
ATOM 1363 C C . GLU A 1 173 ? 29.674 -10.514 -52.588 1.00 66.69 173 GLU A C 1
ATOM 1365 O O . GLU A 1 173 ? 29.056 -10.061 -51.621 1.00 66.69 173 GLU A O 1
ATOM 1370 N N . GLU A 1 174 ? 29.141 -10.485 -53.815 1.00 66.56 174 GLU A N 1
ATOM 1371 C CA . GLU A 1 174 ? 27.785 -9.980 -54.062 1.00 66.56 174 GLU A CA 1
ATOM 1372 C C . GLU A 1 174 ? 26.711 -10.872 -53.422 1.00 66.56 174 GLU A C 1
ATOM 1374 O O . GLU A 1 174 ? 25.717 -10.355 -52.906 1.00 66.56 174 GLU A O 1
ATOM 1379 N N . ARG A 1 175 ? 26.911 -12.198 -53.384 1.00 70.56 175 ARG A N 1
ATOM 1380 C CA . ARG A 1 175 ? 25.990 -13.126 -52.704 1.00 70.56 175 ARG A CA 1
ATOM 1381 C C . ARG A 1 175 ? 25.994 -12.927 -51.195 1.00 70.56 175 ARG A C 1
ATOM 1383 O O . ARG A 1 175 ? 24.911 -12.850 -50.618 1.00 70.56 175 ARG A O 1
ATOM 1390 N N . ASP A 1 176 ? 27.164 -12.760 -50.587 1.00 75.88 176 ASP A N 1
ATOM 1391 C CA . ASP A 1 176 ? 27.286 -12.492 -49.150 1.00 75.88 176 ASP A CA 1
ATOM 1392 C C . ASP A 1 176 ? 26.600 -11.172 -48.765 1.00 75.88 176 ASP A C 1
ATOM 1394 O O . ASP A 1 176 ? 25.865 -11.098 -47.776 1.00 75.88 176 ASP A O 1
ATOM 1398 N N . LEU A 1 177 ? 26.765 -10.122 -49.576 1.00 76.56 177 LEU A N 1
ATOM 1399 C CA . LEU A 1 177 ? 26.102 -8.834 -49.352 1.00 76.56 177 LEU A CA 1
ATOM 1400 C C . LEU A 1 177 ? 24.576 -8.932 -49.488 1.00 76.56 177 LEU A C 1
ATOM 1402 O O . LEU A 1 177 ? 23.846 -8.324 -48.698 1.00 76.56 177 LEU A O 1
ATOM 1406 N N . VAL A 1 178 ? 24.084 -9.711 -50.455 1.00 75.88 178 VAL A N 1
ATOM 1407 C CA . VAL A 1 178 ? 22.648 -9.974 -50.622 1.00 75.88 178 VAL A CA 1
ATOM 1408 C C . VAL A 1 178 ? 22.104 -10.789 -49.449 1.00 75.88 178 VAL A C 1
ATOM 1410 O O . VAL A 1 178 ? 21.042 -10.451 -48.926 1.00 75.88 178 VAL A O 1
ATOM 1413 N N . GLU A 1 179 ? 22.820 -11.809 -48.979 1.00 82.50 179 GLU A N 1
ATOM 1414 C CA . GLU A 1 179 ? 22.399 -12.625 -47.837 1.00 82.50 179 GLU A CA 1
ATOM 1415 C C . GLU A 1 179 ? 22.339 -11.803 -46.542 1.00 82.50 179 GLU A C 1
ATOM 1417 O O . GLU A 1 179 ? 21.337 -11.860 -45.823 1.00 82.50 179 GLU A O 1
ATOM 1422 N N . ILE A 1 180 ? 23.337 -10.948 -46.290 1.00 81.81 180 ILE A N 1
ATOM 1423 C CA . ILE A 1 180 ? 23.332 -10.007 -45.160 1.00 81.81 180 ILE A CA 1
ATOM 1424 C C . ILE A 1 180 ? 22.142 -9.044 -45.259 1.00 81.81 180 ILE A C 1
ATOM 1426 O O . ILE A 1 180 ? 21.473 -8.784 -44.256 1.00 81.81 180 ILE A O 1
ATOM 1430 N N . HIS A 1 181 ? 21.834 -8.529 -46.452 1.00 77.81 181 HIS A N 1
ATOM 1431 C CA . HIS A 1 181 ? 20.704 -7.620 -46.647 1.00 77.81 181 HIS A CA 1
ATOM 1432 C C . HIS A 1 181 ? 19.348 -8.317 -46.442 1.00 77.81 181 HIS A C 1
ATOM 1434 O O . HIS A 1 181 ? 18.446 -7.766 -45.806 1.00 77.81 181 HIS A O 1
ATOM 1440 N N . VAL A 1 182 ? 19.208 -9.557 -46.915 1.00 81.38 182 VAL A N 1
ATOM 1441 C CA . VAL A 1 182 ? 18.013 -10.389 -46.702 1.00 81.38 182 VAL A CA 1
ATOM 1442 C C . VAL A 1 182 ? 17.850 -10.758 -45.223 1.00 81.38 182 VAL A C 1
ATOM 1444 O O . VAL A 1 182 ? 16.735 -10.747 -44.704 1.00 81.38 182 VAL A O 1
ATOM 1447 N N . ALA A 1 183 ? 18.938 -11.057 -44.513 1.00 81.38 183 ALA A N 1
ATOM 1448 C CA . ALA A 1 183 ? 18.896 -11.317 -43.077 1.00 81.38 183 ALA A CA 1
ATOM 1449 C C . ALA A 1 183 ? 18.514 -10.056 -42.284 1.00 81.38 183 ALA A C 1
ATOM 1451 O O . ALA A 1 183 ? 17.656 -10.119 -41.406 1.00 81.38 183 ALA A O 1
ATOM 1452 N N . ALA A 1 184 ? 19.091 -8.902 -42.632 1.00 77.56 184 ALA A N 1
ATOM 1453 C CA . ALA A 1 184 ? 18.794 -7.628 -41.982 1.00 77.56 184 ALA A CA 1
ATOM 1454 C C . ALA A 1 184 ? 17.336 -7.194 -42.190 1.00 77.56 184 ALA A C 1
ATOM 1456 O O . ALA A 1 184 ? 16.697 -6.734 -41.249 1.00 77.56 184 ALA A O 1
ATOM 1457 N N . THR A 1 185 ? 16.789 -7.371 -43.395 1.00 76.50 185 THR A N 1
ATOM 1458 C CA . THR A 1 185 ? 15.379 -7.055 -43.686 1.00 76.50 185 THR A CA 1
ATOM 1459 C C . THR A 1 185 ? 14.425 -7.982 -42.938 1.00 76.50 185 THR A C 1
ATOM 1461 O O . THR A 1 185 ? 13.518 -7.495 -42.272 1.00 76.50 185 THR A O 1
ATOM 1464 N N . LYS A 1 186 ? 14.691 -9.296 -42.916 1.00 78.56 186 LYS A N 1
ATOM 1465 C CA . LYS A 1 186 ? 13.918 -10.245 -42.095 1.00 78.56 186 LYS A CA 1
ATOM 1466 C C . LYS A 1 186 ? 13.938 -9.889 -40.608 1.00 78.56 186 LYS A C 1
ATOM 1468 O O . LYS A 1 186 ? 12.912 -9.986 -39.948 1.00 78.56 186 LYS A O 1
ATOM 1473 N N . ASP A 1 187 ? 15.086 -9.478 -40.079 1.00 78.06 187 ASP A N 1
ATOM 1474 C CA . ASP A 1 187 ? 15.231 -9.075 -38.677 1.00 78.06 187 ASP A CA 1
ATOM 1475 C C . ASP A 1 187 ? 14.511 -7.744 -38.374 1.00 78.06 187 ASP A C 1
ATOM 1477 O O . ASP A 1 187 ? 13.925 -7.572 -37.303 1.00 78.06 187 ASP A O 1
ATOM 1481 N N . MET A 1 188 ? 14.482 -6.812 -39.334 1.00 74.19 188 MET A N 1
ATOM 1482 C CA . MET A 1 188 ? 13.687 -5.584 -39.219 1.00 74.19 188 MET A CA 1
ATOM 1483 C C . MET A 1 188 ? 12.179 -5.836 -39.249 1.00 74.19 188 MET A C 1
ATOM 1485 O O . MET A 1 188 ? 11.452 -5.051 -38.650 1.00 74.19 188 MET A O 1
ATOM 1489 N N . ASP A 1 189 ? 11.714 -6.911 -39.885 1.00 78.06 189 ASP A N 1
ATOM 1490 C CA . ASP A 1 189 ? 10.291 -7.263 -39.930 1.00 78.06 189 ASP A CA 1
ATOM 1491 C C . ASP A 1 189 ? 9.852 -8.086 -38.705 1.00 78.06 189 ASP A C 1
ATOM 1493 O O . ASP A 1 189 ? 8.734 -7.929 -38.211 1.00 78.06 189 ASP A O 1
ATOM 1497 N N . THR A 1 190 ? 10.724 -8.937 -38.154 1.00 82.81 190 THR A N 1
ATOM 1498 C CA . THR A 1 190 ? 10.395 -9.778 -36.986 1.00 82.81 190 THR A CA 1
ATOM 1499 C C . THR A 1 190 ? 10.456 -9.020 -35.663 1.00 82.81 190 THR A C 1
ATOM 1501 O O . THR A 1 190 ? 9.631 -9.264 -34.781 1.00 82.81 190 THR A O 1
ATOM 1504 N N . LYS A 1 191 ? 11.389 -8.075 -35.502 1.00 83.50 191 LYS A N 1
ATOM 1505 C CA . LYS A 1 191 ? 11.533 -7.291 -34.262 1.00 83.50 191 LYS A CA 1
ATOM 1506 C C . LYS A 1 191 ? 10.279 -6.481 -33.893 1.00 83.50 191 LYS A C 1
ATOM 1508 O O . LYS A 1 191 ? 9.874 -6.553 -32.732 1.00 83.50 191 LYS A O 1
ATOM 1513 N N . PRO A 1 192 ? 9.632 -5.740 -34.814 1.00 84.00 192 PRO A N 1
ATOM 1514 C CA . PRO A 1 192 ? 8.387 -5.034 -34.527 1.00 84.00 192 PRO A CA 1
ATOM 1515 C C . PRO A 1 192 ? 7.259 -5.983 -34.124 1.00 84.00 192 PRO A C 1
ATOM 1517 O O . PRO A 1 192 ? 6.546 -5.690 -33.168 1.00 84.00 192 PRO A O 1
ATOM 1520 N N . LEU A 1 193 ? 7.142 -7.136 -34.796 1.00 82.56 193 LEU A N 1
ATOM 1521 C CA . LEU A 1 193 ? 6.126 -8.145 -34.485 1.00 82.56 193 LEU A CA 1
ATOM 1522 C C . LEU A 1 193 ? 6.303 -8.714 -33.071 1.00 82.56 193 LEU A C 1
ATOM 1524 O O . LEU A 1 193 ? 5.330 -8.824 -32.328 1.00 82.56 193 LEU A O 1
ATOM 1528 N N . MET A 1 194 ? 7.541 -9.013 -32.669 1.00 86.88 194 MET A N 1
ATOM 1529 C CA . MET A 1 194 ? 7.846 -9.482 -31.312 1.00 86.88 194 MET A CA 1
ATOM 1530 C C . MET A 1 194 ? 7.534 -8.416 -30.256 1.00 86.88 194 MET A C 1
ATOM 1532 O O . MET A 1 194 ? 6.908 -8.714 -29.243 1.00 86.88 194 MET A O 1
ATOM 1536 N N . LEU A 1 195 ? 7.905 -7.156 -30.506 1.00 88.19 195 LEU A N 1
ATOM 1537 C CA . LEU A 1 195 ? 7.608 -6.049 -29.591 1.00 88.19 195 LEU A CA 1
ATOM 1538 C C . LEU A 1 195 ? 6.102 -5.797 -29.449 1.00 88.19 195 LEU A C 1
ATOM 1540 O O . LEU A 1 195 ? 5.627 -5.478 -28.360 1.00 88.19 195 LEU A O 1
ATOM 1544 N N . GLU A 1 196 ? 5.340 -5.937 -30.533 1.00 90.56 196 GLU A N 1
ATOM 1545 C CA . GLU A 1 196 ? 3.884 -5.821 -30.496 1.00 90.56 196 GLU A CA 1
ATOM 1546 C C . GLU A 1 196 ? 3.246 -6.989 -29.734 1.00 90.56 196 GLU A C 1
ATOM 1548 O O . GLU A 1 196 ? 2.340 -6.776 -28.925 1.00 90.56 196 GLU A O 1
ATOM 1553 N N . GLN A 1 197 ? 3.766 -8.206 -29.910 1.00 91.38 197 GLN A N 1
ATOM 1554 C CA . GLN A 1 197 ? 3.340 -9.378 -29.149 1.00 91.38 197 GLN A CA 1
ATOM 1555 C C . GLN A 1 197 ? 3.621 -9.223 -27.646 1.00 91.38 197 GLN A C 1
ATOM 1557 O O . GLN A 1 197 ? 2.734 -9.495 -26.832 1.00 91.38 197 GLN A O 1
ATOM 1562 N N . ASP A 1 198 ? 4.803 -8.730 -27.273 1.00 90.06 198 ASP A N 1
ATOM 1563 C CA . ASP A 1 198 ? 5.164 -8.449 -25.881 1.00 90.06 198 ASP A CA 1
ATOM 1564 C C . ASP A 1 198 ? 4.273 -7.356 -25.279 1.00 90.06 198 ASP A C 1
ATOM 1566 O O . ASP A 1 198 ? 3.801 -7.493 -24.147 1.00 90.06 198 ASP A O 1
ATOM 1570 N N . ARG A 1 199 ? 3.972 -6.297 -26.047 1.00 92.88 199 ARG A N 1
ATOM 1571 C CA . ARG A 1 199 ? 3.047 -5.238 -25.616 1.00 92.88 199 ARG A CA 1
ATOM 1572 C C . ARG A 1 199 ? 1.650 -5.794 -25.359 1.00 92.88 199 ARG A C 1
ATOM 1574 O O . ARG A 1 199 ? 1.072 -5.526 -24.311 1.00 92.88 199 ARG A O 1
ATOM 1581 N N . LEU A 1 200 ? 1.131 -6.617 -26.270 1.00 91.44 200 LEU A N 1
ATOM 1582 C CA . LEU A 1 200 ? -0.173 -7.266 -26.108 1.00 91.44 200 LEU A CA 1
ATOM 1583 C C . LEU A 1 200 ? -0.202 -8.211 -24.901 1.00 91.44 200 LEU A C 1
ATOM 1585 O O . LEU A 1 200 ? -1.206 -8.275 -24.190 1.00 91.44 200 LEU A O 1
ATOM 1589 N N . HIS A 1 201 ? 0.882 -8.947 -24.651 1.00 90.81 201 HIS A N 1
ATOM 1590 C CA . HIS A 1 201 ? 0.999 -9.802 -23.474 1.00 90.81 201 HIS A CA 1
ATOM 1591 C C . HIS A 1 201 ? 1.019 -8.977 -22.179 1.00 90.81 201 HIS A C 1
ATOM 1593 O O . HIS A 1 201 ? 0.321 -9.311 -21.220 1.00 90.81 201 HIS A O 1
ATOM 1599 N N . PHE A 1 202 ? 1.758 -7.867 -22.164 1.00 89.25 202 PHE A N 1
ATOM 1600 C CA . PHE A 1 202 ? 1.779 -6.934 -21.043 1.00 89.25 202 PHE A CA 1
ATOM 1601 C C . PHE A 1 202 ? 0.393 -6.333 -20.770 1.00 89.25 202 PHE A C 1
ATOM 1603 O O . PHE A 1 202 ? -0.052 -6.335 -19.624 1.00 89.25 202 PHE A O 1
ATOM 1610 N N . ASP A 1 203 ? -0.323 -5.901 -21.811 1.00 89.88 203 ASP A N 1
ATOM 1611 C CA . ASP A 1 203 ? -1.674 -5.346 -21.687 1.00 89.88 203 ASP A CA 1
ATOM 1612 C C . ASP A 1 203 ? -2.664 -6.383 -21.132 1.00 89.88 203 ASP A C 1
ATOM 1614 O O . ASP A 1 203 ? -3.442 -6.080 -20.225 1.00 89.88 203 ASP A O 1
ATOM 1618 N N . ARG A 1 204 ? -2.598 -7.638 -21.603 1.00 89.62 204 ARG A N 1
ATOM 1619 C CA . ARG A 1 204 ? -3.412 -8.741 -21.057 1.00 89.62 204 ARG A CA 1
ATOM 1620 C C . ARG A 1 204 ? -3.117 -8.996 -19.586 1.00 89.62 204 ARG A C 1
ATOM 1622 O O . ARG A 1 204 ? -4.050 -9.142 -18.798 1.00 89.62 204 ARG A O 1
ATOM 1629 N N . ASN A 1 205 ? -1.839 -9.024 -19.216 1.00 90.12 205 ASN A N 1
ATOM 1630 C CA . ASN A 1 205 ? -1.446 -9.191 -17.824 1.00 90.12 205 ASN A CA 1
ATOM 1631 C C . ASN A 1 205 ? -1.974 -8.038 -16.980 1.00 90.12 205 ASN A C 1
ATOM 1633 O O . ASN A 1 205 ? -2.602 -8.283 -15.957 1.00 90.12 205 ASN A O 1
ATOM 1637 N N . LYS A 1 206 ? -1.802 -6.793 -17.426 1.00 91.38 206 LYS A N 1
ATOM 1638 C CA . LYS A 1 206 ? -2.304 -5.619 -16.713 1.00 91.38 206 LYS A CA 1
ATOM 1639 C C . LYS A 1 206 ? -3.805 -5.723 -16.428 1.00 91.38 206 LYS A C 1
ATOM 1641 O O . LYS A 1 206 ? -4.212 -5.522 -15.289 1.00 91.38 206 LYS A O 1
ATOM 1646 N N . VAL A 1 207 ? -4.606 -6.111 -17.422 1.00 93.19 207 VAL A N 1
ATOM 1647 C CA . VAL A 1 207 ? -6.051 -6.321 -17.239 1.00 93.19 207 VAL A CA 1
ATOM 1648 C C . VAL A 1 207 ? -6.332 -7.430 -16.220 1.00 93.19 207 VAL A C 1
ATOM 1650 O O . VAL A 1 207 ? -7.170 -7.245 -15.343 1.00 93.19 207 VAL A O 1
ATOM 1653 N N . ALA A 1 208 ? -5.622 -8.560 -16.283 1.00 90.94 208 ALA A N 1
ATOM 1654 C CA . ALA A 1 208 ? -5.798 -9.650 -15.320 1.00 90.94 208 ALA A CA 1
ATOM 1655 C C . ALA A 1 208 ? -5.470 -9.218 -13.879 1.00 90.94 208 ALA A C 1
ATOM 1657 O O . ALA A 1 208 ? -6.214 -9.541 -12.953 1.00 90.94 208 ALA A O 1
ATOM 1658 N N . TRP A 1 209 ? -4.397 -8.445 -13.698 1.00 90.38 209 TRP A N 1
ATOM 1659 C CA . TRP A 1 209 ? -4.023 -7.860 -12.409 1.00 90.38 209 TRP A CA 1
ATOM 1660 C C . TRP A 1 209 ? -5.084 -6.888 -11.885 1.00 90.38 209 TRP A C 1
ATOM 1662 O O . TRP A 1 209 ? -5.394 -6.900 -10.696 1.00 90.38 209 TRP A O 1
ATOM 1672 N N . GLU A 1 210 ? -5.662 -6.065 -12.758 1.00 93.31 210 GLU A N 1
ATOM 1673 C CA . GLU A 1 210 ? -6.701 -5.099 -12.392 1.00 93.31 210 GLU A CA 1
ATOM 1674 C C . GLU A 1 210 ? -8.006 -5.797 -11.978 1.00 93.31 210 GLU A C 1
ATOM 1676 O O . GLU A 1 210 ? -8.617 -5.426 -10.976 1.00 93.31 210 GLU A O 1
ATOM 1681 N N . VAL A 1 211 ? -8.383 -6.870 -12.681 1.00 93.75 211 VAL A N 1
ATOM 1682 C CA . VAL A 1 211 ? -9.531 -7.720 -12.325 1.00 93.75 211 VAL A CA 1
ATOM 1683 C C . VAL A 1 211 ? -9.317 -8.410 -10.979 1.00 93.75 211 VAL A C 1
ATOM 1685 O O . VAL A 1 211 ? -10.214 -8.401 -10.138 1.00 93.75 211 VAL A O 1
ATOM 1688 N N . ASP A 1 212 ? -8.137 -8.986 -10.742 1.00 93.19 212 ASP A N 1
ATOM 1689 C CA . ASP A 1 212 ? -7.830 -9.634 -9.464 1.00 93.19 212 ASP A CA 1
ATOM 1690 C C . ASP A 1 212 ? -7.816 -8.625 -8.307 1.00 93.19 212 ASP A C 1
ATOM 1692 O O . ASP A 1 212 ? -8.375 -8.882 -7.240 1.00 93.19 212 ASP A O 1
ATOM 1696 N N . ARG A 1 213 ? -7.258 -7.430 -8.535 1.00 90.19 213 ARG A N 1
ATOM 1697 C CA . ARG A 1 213 ? -7.304 -6.328 -7.570 1.00 90.19 213 ARG A CA 1
ATOM 1698 C C . ARG A 1 213 ? -8.741 -5.943 -7.230 1.00 90.19 213 ARG A C 1
ATOM 1700 O O . ARG A 1 213 ? -9.054 -5.823 -6.048 1.00 90.19 213 ARG A O 1
ATOM 1707 N N . GLN A 1 214 ? -9.605 -5.779 -8.232 1.00 92.25 214 GLN A N 1
ATOM 1708 C CA . GLN A 1 214 ? -11.009 -5.441 -8.003 1.00 92.25 214 GLN A CA 1
ATOM 1709 C C . GLN A 1 214 ? -11.723 -6.542 -7.217 1.00 92.25 214 GLN A C 1
ATOM 1711 O O . GLN A 1 214 ? -12.390 -6.253 -6.231 1.00 92.25 214 GLN A O 1
ATOM 1716 N N . LYS A 1 215 ? -11.494 -7.810 -7.569 1.00 92.31 215 LYS A N 1
ATOM 1717 C CA . LYS A 1 215 ? -12.063 -8.948 -6.844 1.00 92.31 215 LYS A CA 1
ATOM 1718 C C . LYS A 1 215 ? -11.684 -8.936 -5.360 1.00 92.31 215 LYS A C 1
ATOM 1720 O O . LYS A 1 215 ? -12.538 -9.163 -4.509 1.00 92.31 215 LYS A O 1
ATOM 1725 N N . ARG A 1 216 ? -10.421 -8.642 -5.032 1.00 89.69 216 ARG A N 1
ATOM 1726 C CA . ARG A 1 216 ? -9.981 -8.527 -3.630 1.00 89.69 216 ARG A CA 1
ATOM 1727 C C . ARG A 1 216 ? -10.675 -7.376 -2.902 1.00 89.69 216 ARG A C 1
ATOM 1729 O O . ARG A 1 216 ? -11.013 -7.528 -1.731 1.00 89.69 216 ARG A O 1
ATOM 1736 N N . LEU A 1 217 ? -10.892 -6.244 -3.574 1.00 87.81 217 LEU A N 1
ATOM 1737 C CA . LEU A 1 217 ? -11.630 -5.114 -3.001 1.00 87.81 217 LEU A CA 1
ATOM 1738 C C . LEU A 1 217 ? -13.090 -5.485 -2.724 1.00 87.81 217 LEU A C 1
ATOM 1740 O O . LEU A 1 217 ? -13.568 -5.244 -1.618 1.00 87.81 217 LEU A O 1
ATOM 1744 N N . ASP A 1 218 ? -13.751 -6.142 -3.675 1.00 89.81 218 ASP A N 1
ATOM 1745 C CA . ASP A 1 218 ? -15.136 -6.592 -3.531 1.00 89.81 218 ASP A CA 1
ATOM 1746 C C . ASP A 1 218 ? -15.272 -7.620 -2.390 1.00 89.81 218 ASP A C 1
ATOM 1748 O O . ASP A 1 218 ? -16.204 -7.557 -1.587 1.00 89.81 218 ASP A O 1
ATOM 1752 N N . GLU A 1 219 ? -14.313 -8.544 -2.253 1.00 90.25 219 GLU A N 1
ATOM 1753 C CA . GLU A 1 219 ? -14.261 -9.493 -1.132 1.00 90.25 219 GLU A CA 1
ATOM 1754 C C . GLU A 1 219 ? -14.077 -8.782 0.219 1.00 90.25 219 GLU A C 1
ATOM 1756 O O . GLU A 1 219 ? -14.733 -9.140 1.202 1.00 90.25 219 GLU A O 1
ATOM 1761 N N . CYS A 1 220 ? -13.211 -7.767 0.286 1.00 86.75 220 CYS A N 1
ATOM 1762 C CA . CYS A 1 220 ? -13.027 -6.952 1.487 1.00 86.75 220 CYS A CA 1
ATOM 1763 C C . CYS A 1 220 ? -14.299 -6.172 1.848 1.00 86.75 220 CYS A C 1
ATOM 1765 O O . CYS A 1 220 ? -14.683 -6.136 3.019 1.00 86.75 220 CYS A O 1
ATOM 1767 N N . GLU A 1 221 ? -14.975 -5.583 0.863 1.00 86.88 221 GLU A N 1
ATOM 1768 C CA . GLU A 1 221 ? -16.222 -4.851 1.079 1.00 86.88 221 GLU A CA 1
ATOM 1769 C C . GLU A 1 221 ? -17.358 -5.780 1.518 1.00 86.88 221 GLU A C 1
ATOM 1771 O O . GLU A 1 221 ? -18.055 -5.479 2.487 1.00 86.88 221 GLU A O 1
ATOM 1776 N N . SER A 1 222 ? -17.486 -6.956 0.901 1.00 85.06 222 SER A N 1
ATOM 1777 C CA . SER A 1 222 ? -18.449 -7.980 1.315 1.00 85.06 222 SER A CA 1
ATOM 1778 C C . SER A 1 222 ? -18.216 -8.433 2.760 1.00 85.06 222 SER A C 1
ATOM 1780 O O . SER A 1 222 ? -19.159 -8.516 3.551 1.00 85.06 222 SER A O 1
ATOM 1782 N N . ARG A 1 223 ? -16.952 -8.650 3.152 1.00 85.38 223 ARG A N 1
ATOM 1783 C CA . ARG A 1 223 ? -16.601 -8.961 4.545 1.00 85.38 223 ARG A CA 1
ATOM 1784 C C . ARG A 1 223 ? -16.981 -7.823 5.486 1.00 85.38 223 ARG A C 1
ATOM 1786 O O . ARG A 1 223 ? -17.543 -8.104 6.542 1.00 85.38 223 ARG A O 1
ATOM 1793 N N . ARG A 1 224 ? -16.729 -6.564 5.112 1.00 87.69 224 ARG A N 1
ATOM 1794 C CA . ARG A 1 224 ? -17.119 -5.396 5.918 1.00 87.69 224 ARG A CA 1
ATOM 1795 C C . ARG A 1 224 ? -18.631 -5.356 6.135 1.00 87.69 224 ARG A C 1
ATOM 1797 O O . ARG A 1 224 ? -19.061 -5.315 7.280 1.00 87.69 224 ARG A O 1
ATOM 1804 N N . LEU A 1 225 ? -19.417 -5.488 5.067 1.00 81.12 225 LEU A N 1
ATOM 1805 C CA . LEU A 1 225 ? -20.881 -5.503 5.148 1.00 81.12 225 LEU A CA 1
ATOM 1806 C C . LEU A 1 225 ? -21.401 -6.629 6.054 1.00 81.12 225 LEU A C 1
ATOM 1808 O O . LEU A 1 225 ? -22.279 -6.393 6.877 1.00 81.12 225 LEU A O 1
ATOM 1812 N N . SER A 1 226 ? -20.816 -7.829 5.972 1.00 84.62 226 SER A N 1
ATOM 1813 C CA . SER A 1 226 ? -21.208 -8.948 6.844 1.00 84.62 226 SER A CA 1
ATOM 1814 C C . SER A 1 226 ? -20.901 -8.705 8.329 1.00 84.62 226 SER A C 1
ATOM 1816 O O . SER A 1 226 ? -21.589 -9.219 9.211 1.00 84.62 226 SER A O 1
ATOM 1818 N N . LEU A 1 227 ? -19.853 -7.931 8.626 1.00 85.25 227 LEU A N 1
ATOM 1819 C CA . LEU A 1 227 ? -19.514 -7.546 9.993 1.00 85.25 227 LEU A CA 1
ATOM 1820 C C . LEU A 1 227 ? -20.437 -6.441 10.499 1.00 85.25 227 LEU A C 1
ATOM 1822 O O . LEU A 1 227 ? -20.823 -6.480 11.665 1.00 85.25 227 LEU A O 1
ATOM 1826 N N . ASP A 1 228 ? -20.804 -5.495 9.636 1.00 83.19 228 ASP A N 1
ATOM 1827 C CA . ASP A 1 228 ? -21.753 -4.432 9.960 1.00 83.19 228 ASP A CA 1
ATOM 1828 C C . ASP A 1 228 ? -23.138 -5.008 10.276 1.00 83.19 228 ASP A C 1
ATOM 1830 O O . ASP A 1 228 ? -23.733 -4.642 11.287 1.00 83.19 228 ASP A O 1
ATOM 1834 N N . GLU A 1 229 ? -23.612 -5.980 9.492 1.00 85.81 229 GLU A N 1
ATOM 1835 C CA . GLU A 1 229 ? -24.861 -6.704 9.763 1.00 85.81 229 GLU A CA 1
ATOM 1836 C C . GLU A 1 229 ? -24.822 -7.386 11.140 1.00 85.81 229 GLU A C 1
ATOM 1838 O O . GLU A 1 229 ? -25.679 -7.138 11.988 1.00 85.81 229 GLU A O 1
ATOM 1843 N N . ARG A 1 230 ? -23.744 -8.126 11.439 1.00 82.69 230 ARG A N 1
ATOM 1844 C CA . ARG A 1 230 ? -23.553 -8.743 12.765 1.00 82.69 230 ARG A CA 1
ATOM 1845 C C . ARG A 1 230 ? -23.491 -7.730 13.905 1.00 82.69 230 ARG A C 1
ATOM 1847 O O . ARG A 1 230 ? -23.894 -8.046 15.021 1.00 82.69 230 ARG A O 1
ATOM 1854 N N . ARG A 1 231 ? -22.943 -6.534 13.673 1.00 83.56 231 ARG A N 1
ATOM 1855 C CA . ARG A 1 231 ? -22.910 -5.474 14.691 1.00 83.56 231 ARG A CA 1
ATOM 1856 C C . ARG A 1 231 ? -24.303 -4.962 15.000 1.00 83.56 231 ARG A C 1
ATOM 1858 O O . ARG A 1 231 ? -24.608 -4.778 16.174 1.00 83.56 231 ARG A O 1
ATOM 1865 N N . VAL A 1 232 ? -25.119 -4.756 13.969 1.00 87.56 232 VAL A N 1
ATOM 1866 C CA . VAL A 1 232 ? -26.516 -4.354 14.139 1.00 87.56 232 VAL A CA 1
ATOM 1867 C C . VAL A 1 232 ? -27.261 -5.419 14.940 1.00 87.56 232 VAL A C 1
ATOM 1869 O O . VAL A 1 232 ? -27.894 -5.075 15.935 1.00 87.56 232 VAL A O 1
ATOM 1872 N N . ASP A 1 233 ? -27.105 -6.700 14.599 1.00 85.75 233 ASP A N 1
ATOM 1873 C CA . ASP A 1 233 ? -27.741 -7.797 15.337 1.00 85.75 233 ASP A CA 1
ATOM 1874 C C . ASP A 1 233 ? -27.335 -7.795 16.820 1.00 85.75 233 ASP A C 1
ATOM 1876 O O . ASP A 1 233 ? -28.194 -7.752 17.703 1.00 85.75 233 ASP A O 1
ATOM 1880 N N . LEU A 1 234 ? -26.034 -7.724 17.116 1.00 86.62 234 LEU A N 1
ATOM 1881 C CA . LEU A 1 234 ? -25.530 -7.667 18.494 1.00 86.62 234 LEU A CA 1
ATOM 1882 C C . LEU A 1 234 ? -26.022 -6.433 19.263 1.00 86.62 234 LEU A C 1
ATOM 1884 O O . LEU A 1 234 ? -26.278 -6.507 20.467 1.00 86.62 234 LEU A O 1
ATOM 1888 N N . GLU A 1 235 ? -26.140 -5.283 18.601 1.00 86.50 235 GLU A N 1
ATOM 1889 C CA . GLU A 1 235 ? -26.686 -4.077 19.217 1.00 86.50 235 GLU A CA 1
ATOM 1890 C C . GLU A 1 235 ? -28.178 -4.249 19.521 1.00 86.50 235 GLU A C 1
ATOM 1892 O O . GLU A 1 235 ? -28.623 -3.913 20.622 1.00 86.50 235 GLU A O 1
ATOM 1897 N N . THR A 1 236 ? -28.946 -4.857 18.613 1.00 87.50 236 THR A N 1
ATOM 1898 C CA . THR A 1 236 ? -30.359 -5.160 18.869 1.00 87.50 236 THR A CA 1
ATOM 1899 C C . THR A 1 236 ? -30.534 -6.125 20.042 1.0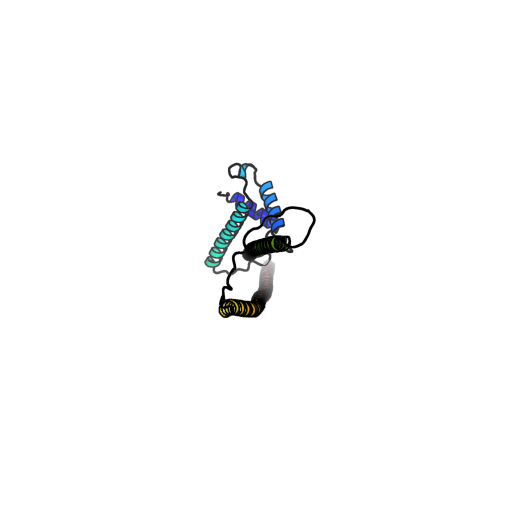0 87.50 236 THR A C 1
ATOM 1901 O O . THR A 1 236 ? -31.343 -5.838 20.928 1.00 87.50 236 THR A O 1
ATOM 1904 N N . GLU A 1 237 ? -29.724 -7.185 20.134 1.00 85.81 237 GLU A N 1
ATOM 1905 C CA . GLU A 1 237 ? -29.734 -8.125 21.263 1.00 85.81 237 GLU A CA 1
ATOM 1906 C C . GLU A 1 237 ? -29.395 -7.434 22.588 1.00 85.81 237 GLU A C 1
ATOM 1908 O O . GLU A 1 237 ? -30.114 -7.603 23.574 1.00 85.81 237 GLU A O 1
ATOM 1913 N N . ARG A 1 238 ? -28.360 -6.583 22.614 1.00 84.94 238 ARG A N 1
ATOM 1914 C CA . ARG A 1 238 ? -28.012 -5.797 23.810 1.00 84.94 238 ARG A CA 1
ATOM 1915 C C . ARG A 1 238 ? -29.153 -4.893 24.252 1.00 84.94 238 ARG A C 1
ATOM 1917 O O . ARG A 1 238 ? -29.467 -4.841 25.436 1.00 84.94 238 ARG A O 1
ATOM 1924 N N . THR A 1 239 ? -29.806 -4.202 23.317 1.00 87.12 239 THR A N 1
ATOM 1925 C CA . THR A 1 239 ? -30.943 -3.337 23.670 1.00 87.12 239 THR A CA 1
ATOM 1926 C C . THR A 1 239 ? -32.157 -4.121 24.166 1.00 87.12 239 THR A C 1
ATOM 1928 O O . THR A 1 239 ? -32.951 -3.574 24.935 1.00 87.12 239 THR A O 1
ATOM 1931 N N . ALA A 1 240 ? -32.326 -5.377 23.740 1.00 85.00 240 ALA A N 1
ATOM 1932 C CA . ALA A 1 240 ? -33.362 -6.265 24.253 1.00 85.00 240 ALA A CA 1
ATOM 1933 C C . ALA A 1 240 ? -33.036 -6.712 25.686 1.00 85.00 240 ALA A C 1
ATOM 1935 O O . ALA A 1 240 ? -33.859 -6.499 26.575 1.00 85.00 240 ALA A O 1
ATOM 1936 N N . ALA A 1 241 ? -31.813 -7.191 25.932 1.00 84.12 241 ALA A N 1
ATOM 1937 C CA . ALA A 1 241 ? -31.349 -7.573 27.266 1.00 84.12 241 ALA A CA 1
ATOM 1938 C C . ALA A 1 241 ? -31.452 -6.409 28.271 1.00 84.12 241 ALA A C 1
ATOM 1940 O O . ALA A 1 241 ? -32.028 -6.559 29.345 1.00 84.12 241 ALA A O 1
ATOM 1941 N N . ASP A 1 242 ? -31.028 -5.201 27.882 1.00 87.62 242 ASP A N 1
ATOM 1942 C CA . ASP A 1 242 ? -31.158 -3.993 28.709 1.00 87.62 242 ASP A CA 1
ATOM 1943 C C . ASP A 1 242 ? -32.621 -3.665 29.068 1.00 87.62 242 ASP A C 1
ATOM 1945 O O . ASP A 1 242 ? -32.905 -3.071 30.117 1.00 87.62 242 ASP A O 1
ATOM 1949 N N . ARG A 1 243 ? -33.578 -3.975 28.183 1.00 85.50 243 ARG A N 1
ATOM 1950 C CA . ARG A 1 243 ? -35.009 -3.777 28.467 1.00 85.50 243 ARG A CA 1
ATOM 1951 C C . ARG A 1 243 ? -35.518 -4.802 29.468 1.00 85.50 243 ARG A C 1
ATOM 1953 O O . ARG A 1 243 ? -36.285 -4.399 30.350 1.00 85.50 243 ARG A O 1
ATOM 1960 N N . ASP A 1 244 ? -35.087 -6.051 29.342 1.00 86.50 244 ASP A N 1
ATOM 1961 C CA . ASP A 1 244 ? -35.464 -7.149 30.230 1.00 86.50 244 ASP A CA 1
ATOM 1962 C C . ASP A 1 244 ? -34.906 -6.916 31.640 1.00 86.50 244 ASP A C 1
ATOM 1964 O O . ASP A 1 244 ? -35.691 -6.865 32.591 1.00 86.50 244 ASP A O 1
ATOM 1968 N N . ASP A 1 245 ? -33.627 -6.552 31.771 1.00 87.31 245 ASP A N 1
ATOM 1969 C CA . ASP A 1 245 ? -33.001 -6.178 33.050 1.00 87.31 245 ASP A CA 1
ATOM 1970 C C . ASP A 1 245 ? -33.744 -5.015 33.728 1.00 87.31 245 ASP A C 1
ATOM 1972 O O . ASP A 1 245 ? -34.052 -5.020 34.925 1.00 87.31 245 ASP A O 1
ATOM 1976 N N . ARG A 1 246 ? -34.112 -3.986 32.952 1.00 82.69 246 ARG A N 1
ATOM 1977 C CA . ARG A 1 246 ? -34.919 -2.863 33.463 1.00 82.69 246 ARG A CA 1
ATOM 1978 C C . ARG A 1 246 ? -36.330 -3.281 33.859 1.00 82.69 246 ARG A C 1
ATOM 1980 O O . ARG A 1 246 ? -36.978 -2.536 34.607 1.00 82.69 246 ARG A O 1
ATOM 1987 N N . SER A 1 247 ? -36.860 -4.362 33.297 1.00 86.81 247 SER A N 1
ATOM 1988 C CA . SER A 1 247 ? -38.173 -4.901 33.642 1.00 86.81 247 SER A CA 1
ATOM 1989 C C . SER A 1 247 ? -38.109 -5.675 34.962 1.00 86.81 247 SER A C 1
ATOM 1991 O O . SER A 1 247 ? -38.936 -5.414 35.842 1.00 86.81 247 SER A O 1
ATOM 1993 N N . ASP A 1 248 ? -37.051 -6.460 35.165 1.00 88.62 248 ASP A N 1
ATOM 1994 C CA . ASP A 1 248 ? -36.796 -7.230 36.383 1.00 88.62 248 ASP A CA 1
ATOM 1995 C C . ASP A 1 248 ? -36.544 -6.311 37.578 1.00 88.62 248 ASP A C 1
ATOM 1997 O O . ASP A 1 248 ? -37.236 -6.406 38.595 1.00 88.62 248 ASP A O 1
ATOM 2001 N N . ILE A 1 249 ? -35.692 -5.291 37.419 1.00 85.69 249 ILE A N 1
ATOM 2002 C CA . ILE A 1 249 ? -35.461 -4.270 38.458 1.00 85.69 249 ILE A CA 1
ATOM 2003 C C . ILE A 1 249 ? -36.777 -3.578 38.855 1.00 85.69 249 ILE A C 1
ATOM 2005 O O . ILE A 1 249 ? -37.006 -3.235 40.022 1.00 85.69 249 ILE A O 1
ATOM 2009 N N . ARG A 1 250 ? -37.677 -3.338 37.891 1.00 89.88 250 ARG A N 1
ATOM 2010 C CA . ARG A 1 250 ? -38.997 -2.752 38.172 1.00 89.88 250 ARG A CA 1
ATOM 2011 C C . ARG A 1 250 ? -39.906 -3.730 38.915 1.00 89.88 250 ARG A C 1
ATOM 2013 O O . ARG A 1 2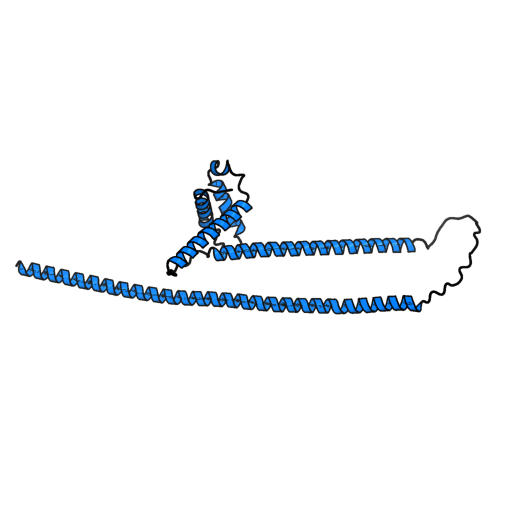50 ? -40.653 -3.283 39.789 1.00 89.88 250 ARG A O 1
ATOM 2020 N N . ALA A 1 251 ? -39.861 -5.019 38.591 1.00 90.94 251 ALA A N 1
ATOM 2021 C CA . ALA A 1 251 ? -40.618 -6.056 39.282 1.00 90.94 251 ALA A CA 1
ATOM 2022 C C . ALA A 1 251 ? -40.152 -6.224 40.740 1.00 90.94 251 ALA A C 1
ATOM 2024 O O . ALA A 1 251 ? -40.985 -6.179 41.649 1.00 90.94 251 ALA A O 1
ATOM 2025 N N . GLU A 1 252 ? -38.841 -6.286 40.983 1.00 89.94 252 GLU A N 1
ATOM 2026 C CA . GLU A 1 252 ? -38.259 -6.363 42.330 1.00 89.94 252 GLU A CA 1
ATOM 2027 C C . GLU A 1 252 ? -38.635 -5.152 43.189 1.00 89.94 252 GLU A C 1
ATOM 2029 O O . GLU A 1 252 ? -39.083 -5.293 44.330 1.00 89.94 252 GLU A O 1
ATOM 2034 N N . ARG A 1 253 ? -38.540 -3.936 42.629 1.00 87.44 253 ARG A N 1
ATOM 2035 C CA . ARG A 1 253 ? -38.971 -2.714 43.330 1.00 87.44 253 ARG A CA 1
ATOM 2036 C C . ARG A 1 253 ? -40.444 -2.774 43.720 1.00 87.44 253 ARG A C 1
ATOM 2038 O O . ARG A 1 253 ? -40.789 -2.379 44.833 1.00 87.44 253 ARG A O 1
ATOM 2045 N N . ARG A 1 254 ? -41.318 -3.274 42.839 1.00 90.88 254 ARG A N 1
ATOM 2046 C CA . ARG A 1 254 ? -42.747 -3.451 43.152 1.00 90.88 254 ARG A CA 1
ATOM 2047 C C . ARG A 1 254 ? -42.950 -4.454 44.287 1.00 90.88 254 ARG A C 1
ATOM 2049 O O . ARG A 1 254 ? -43.755 -4.181 45.175 1.00 90.88 254 ARG A O 1
ATOM 2056 N N . GLN A 1 255 ? -42.208 -5.563 44.295 1.00 91.31 255 GLN A N 1
ATOM 2057 C CA . GLN A 1 255 ? -42.241 -6.531 45.394 1.00 91.31 255 GLN A CA 1
ATOM 2058 C C . GLN A 1 255 ? -41.786 -5.913 46.718 1.00 91.31 255 GLN A C 1
ATOM 2060 O O . GLN A 1 255 ? -42.504 -6.031 47.709 1.00 91.31 255 GLN A O 1
ATOM 2065 N N . MET A 1 256 ? -40.656 -5.200 46.745 1.00 88.00 256 MET A N 1
ATOM 2066 C CA . MET A 1 256 ? -40.183 -4.541 47.967 1.00 88.00 256 MET A CA 1
ATOM 2067 C C . MET A 1 256 ? -41.205 -3.541 48.509 1.00 88.00 256 MET A C 1
ATOM 2069 O O . MET A 1 256 ? -41.516 -3.560 49.699 1.00 88.00 256 MET A O 1
ATOM 2073 N N . VAL A 1 257 ? -41.781 -2.703 47.641 1.00 90.56 257 VAL A N 1
ATOM 2074 C CA . VAL A 1 257 ? -42.834 -1.756 48.040 1.00 90.56 257 VAL A CA 1
ATOM 2075 C C . VAL A 1 257 ? -44.043 -2.495 48.620 1.00 90.56 257 VAL A C 1
ATOM 2077 O O . VAL A 1 257 ? -44.557 -2.089 49.660 1.00 90.56 257 VAL A O 1
ATOM 2080 N N . ALA A 1 258 ? -44.472 -3.602 48.008 1.00 89.38 258 ALA A N 1
ATOM 2081 C CA . ALA A 1 258 ? -45.576 -4.408 48.527 1.00 89.38 258 ALA A CA 1
ATOM 2082 C C . ALA A 1 258 ? -45.275 -4.990 49.922 1.00 89.38 258 ALA A C 1
ATOM 2084 O O . ALA A 1 258 ? -46.142 -4.949 50.797 1.00 89.38 258 ALA A O 1
ATOM 2085 N N . VAL A 1 259 ? -44.047 -5.469 50.156 1.00 89.38 259 VAL A N 1
ATOM 2086 C CA . VAL A 1 259 ? -43.596 -5.963 51.469 1.00 89.38 259 VAL A CA 1
ATOM 2087 C C . VAL A 1 259 ? -43.624 -4.847 52.514 1.00 89.38 259 VAL A C 1
ATOM 2089 O O . VAL A 1 259 ? -44.183 -5.044 53.594 1.00 89.38 259 VAL A O 1
ATOM 2092 N N . PHE A 1 260 ? -43.101 -3.659 52.193 1.00 85.38 260 PHE A N 1
ATOM 2093 C CA . PHE A 1 260 ? -43.144 -2.507 53.101 1.00 85.38 260 PHE A CA 1
ATOM 2094 C C . PHE A 1 260 ? -44.578 -2.097 53.443 1.00 85.38 260 PHE A C 1
ATOM 2096 O O . PHE A 1 260 ? -44.895 -1.888 54.612 1.00 85.38 260 PHE A O 1
ATOM 2103 N N . VAL A 1 261 ? -45.469 -2.038 52.450 1.00 90.06 261 VAL A N 1
ATOM 2104 C CA . VAL A 1 261 ? -46.888 -1.719 52.671 1.00 90.06 261 VAL A CA 1
ATOM 2105 C C . VAL A 1 261 ? -47.556 -2.759 53.575 1.00 90.06 261 VAL A C 1
ATOM 2107 O O . VAL A 1 261 ? -48.304 -2.392 54.482 1.00 90.06 261 VAL A O 1
ATOM 2110 N N . ALA A 1 262 ? -47.285 -4.050 53.368 1.00 87.81 262 ALA A N 1
ATOM 2111 C CA . ALA A 1 262 ? -47.813 -5.116 54.217 1.00 87.81 262 ALA A CA 1
ATOM 2112 C C . ALA A 1 262 ? -47.280 -5.033 55.658 1.00 87.81 262 ALA A C 1
ATOM 2114 O O . ALA A 1 262 ? -48.026 -5.286 56.603 1.00 87.81 262 ALA A O 1
ATOM 2115 N N . PHE A 1 263 ? -46.012 -4.653 55.831 1.00 84.94 263 PHE A N 1
ATOM 2116 C CA . PHE A 1 263 ? -45.396 -4.468 57.143 1.00 84.94 263 PHE A CA 1
ATOM 2117 C C . PHE A 1 263 ? -46.007 -3.284 57.903 1.00 84.94 263 PHE A C 1
ATOM 2119 O O . PHE A 1 263 ? -46.397 -3.440 59.056 1.00 84.94 263 PHE A O 1
ATOM 2126 N N . VAL A 1 264 ? -46.184 -2.132 57.244 1.00 89.56 264 VAL A N 1
ATOM 2127 C CA . VAL A 1 264 ? -46.847 -0.954 57.834 1.00 89.56 264 VAL A CA 1
ATOM 2128 C C . VAL A 1 264 ? -48.272 -1.287 58.279 1.00 89.56 264 VAL A C 1
ATOM 2130 O O . VAL A 1 264 ? -48.657 -0.937 59.389 1.00 89.56 264 VAL A O 1
ATOM 2133 N N . LYS A 1 265 ? -49.030 -2.032 57.464 1.00 89.06 265 LYS A N 1
ATOM 2134 C CA . LYS A 1 265 ? -50.385 -2.485 57.820 1.00 89.06 265 LYS A CA 1
ATOM 2135 C C . LYS A 1 265 ? -50.438 -3.406 59.042 1.00 89.06 265 LYS A C 1
ATOM 2137 O O . LYS A 1 265 ? -51.480 -3.469 59.672 1.00 89.06 265 LYS A O 1
ATOM 2142 N N . LYS A 1 266 ? -49.367 -4.143 59.356 1.00 86.06 266 LYS A N 1
ATOM 2143 C CA . LYS A 1 266 ? -49.297 -5.005 60.552 1.00 86.06 266 LYS A CA 1
ATOM 2144 C C . LYS A 1 266 ? -48.962 -4.244 61.837 1.00 86.06 266 LYS A C 1
ATOM 2146 O O . LYS A 1 266 ? -49.118 -4.810 62.912 1.00 86.06 266 LYS A O 1
ATOM 2151 N N . LEU A 1 267 ? -48.437 -3.024 61.725 1.00 80.00 267 LEU A N 1
ATOM 2152 C CA . LEU A 1 267 ? -48.070 -2.179 62.865 1.00 80.00 267 LEU A CA 1
ATOM 2153 C C . LEU A 1 267 ? -49.200 -1.235 63.308 1.00 80.00 267 LEU A C 1
ATOM 2155 O O . LEU A 1 267 ? -49.047 -0.560 64.323 1.00 80.00 267 LEU A O 1
ATOM 2159 N N . GLN A 1 268 ? -50.291 -1.173 62.543 1.00 70.69 268 GLN A N 1
ATOM 2160 C CA . GLN A 1 268 ? -51.530 -0.465 62.876 1.00 70.69 268 GLN A CA 1
ATOM 2161 C C . GLN A 1 268 ? -52.543 -1.439 63.471 1.00 70.69 268 GLN A C 1
ATOM 2163 O O . GLN A 1 268 ? -53.272 -1.007 64.388 1.00 70.69 268 GLN A O 1
#

Foldseek 3Di:
DDQDPVLVVLLVVLCVVLVLQPDPPDCNPVSNVVSVVVSLVVDDPVSCPPPDDQDPVNSVVVNVVSLVVVVVVVVVVCVVPVDPDDPDDDGPRVVNVVVVVVVVVVVVVVVVVVVVVVVVVVVVVVVVVVVVVVVVVVVVVVVVVDDDDDDDDDDDDDDDDDDDDPPPVPVPVVVVVVVVVVVVVVCVVVVVVVVVVVVVVVVVVVVVVVVVVVVVVVVVVVVVVVVVVVVVVVVVVVVVVVVVVVVVVVVVVVVVVVVVVVVVVVVD